Protein AF-A0A351SPG5-F1 (afdb_monomer_lite)

Radius of gyration: 22.66 Å; chains: 1; bounding box: 68×32×79 Å

pLDDT: mean 88.96, std 13.15, range [40.84, 98.69]

Sequence (242 aa):
MKSSKKTKKNYLLFGGLFVVILTLIIVLGIVMSNSKDGAKFKREYEAYNGEKNSRGTEYKTLKIKKNNKVKYSTTDEALDILKDGTGLIYFGFPNCPWCRMMLPILLETVECSCVDKLLYVDMTDKRDEFKVEDGEAKKTKDASESYYKLLERLENELDDYVITDDDGIEYSTGEKRMYVPLVIAVKSGEVVGIYDGIDLDEGQLPSDELKESQRSEIEVIFSNMISEMTKTDDKYVCDEHC

Foldseek 3Di:
DPPVVVVVVVCVVVVVVVVVVVVVVVVVVVQVQLLVQLQVVQCFQQVQQQPADPVRHRAAHDDGDSNFQEDEDELVRVVVCLAFRFAKEWEEGNPDLLQSLLVVLLRVLCRQFPHNHYYYYYCPQACWDWDDDPNATGTPGHGDPSVVVVQVSCVVVFDFDWDADPVRDTHGPVGTDDAPRKMFGGARSDTPAIDHDQDDDVPDDSNDHDDPVSSVVSNVRSLVSSCSRPDDPDDDDGPRDD

Structure (mmCIF, N/CA/C/O backbone):
data_AF-A0A351SPG5-F1
#
_entry.id   AF-A0A351SPG5-F1
#
loop_
_atom_site.group_PDB
_atom_site.id
_atom_site.type_symbol
_atom_site.label_atom_id
_atom_site.label_alt_id
_atom_site.label_comp_id
_atom_site.label_asym_id
_atom_site.label_entity_id
_atom_site.label_seq_id
_atom_site.pdbx_PDB_ins_code
_atom_site.Cartn_x
_atom_site.Cartn_y
_atom_site.Cartn_z
_atom_site.occupancy
_atom_site.B_iso_or_equiv
_atom_site.auth_seq_id
_atom_site.auth_comp_id
_atom_site.auth_asym_id
_atom_site.auth_atom_id
_atom_site.pdbx_PDB_model_num
ATOM 1 N N . MET A 1 1 ? -45.741 -10.957 48.135 1.00 50.19 1 MET A N 1
ATOM 2 C CA . MET A 1 1 ? -45.273 -10.248 46.913 1.00 50.19 1 MET A CA 1
ATOM 3 C C . MET A 1 1 ? -43.816 -9.723 46.939 1.00 50.19 1 MET A C 1
ATOM 5 O O . MET A 1 1 ? -43.435 -9.019 46.014 1.00 50.19 1 MET A O 1
ATOM 9 N N . LYS A 1 2 ? -42.955 -10.074 47.918 1.00 49.22 2 LYS A N 1
ATOM 10 C CA . LYS A 1 2 ? -41.557 -9.568 48.012 1.00 49.22 2 LYS A CA 1
ATOM 11 C C . LYS A 1 2 ? -40.486 -10.433 47.315 1.00 49.22 2 LYS A C 1
ATOM 13 O O . LYS A 1 2 ? -39.393 -9.942 47.060 1.00 49.22 2 LYS A O 1
ATOM 18 N N . SER A 1 3 ? -40.800 -11.688 46.979 1.00 50.88 3 SER A N 1
ATOM 19 C CA . SER A 1 3 ? -39.828 -12.648 46.422 1.00 50.88 3 SER A CA 1
ATOM 20 C C . SER A 1 3 ? -39.426 -12.332 44.967 1.00 50.88 3 SER A C 1
ATOM 22 O O . SER A 1 3 ? -38.246 -12.314 44.640 1.00 50.88 3 SER A O 1
ATOM 24 N N . SER A 1 4 ? -40.387 -11.932 44.123 1.00 54.62 4 SER A N 1
ATOM 25 C CA . SER A 1 4 ? -40.196 -11.709 42.674 1.00 54.62 4 SER A CA 1
ATOM 26 C C . SER A 1 4 ? -39.233 -10.559 42.305 1.00 54.62 4 SER A C 1
ATOM 28 O O . SER A 1 4 ? -38.500 -10.650 41.320 1.00 54.62 4 SER A O 1
ATOM 30 N N . LYS A 1 5 ? -39.167 -9.480 43.105 1.00 53.47 5 LYS A N 1
ATOM 31 C CA . LYS A 1 5 ? -38.257 -8.344 42.837 1.00 53.47 5 LYS A CA 1
ATOM 32 C C . LYS A 1 5 ? -36.783 -8.678 43.104 1.00 53.47 5 LYS A C 1
ATOM 34 O O . LYS A 1 5 ? -35.912 -8.128 42.434 1.00 53.47 5 LYS A O 1
ATOM 39 N N . LYS A 1 6 ? -36.495 -9.571 44.060 1.00 54.44 6 LYS A N 1
ATOM 40 C CA . LYS A 1 6 ? -35.119 -9.947 44.434 1.00 54.44 6 LYS A CA 1
ATOM 41 C C . LYS A 1 6 ? -34.494 -10.866 43.381 1.00 54.44 6 LYS A C 1
ATOM 43 O O . LYS A 1 6 ? -33.351 -10.657 42.997 1.00 54.44 6 LYS A O 1
ATOM 48 N N . THR A 1 7 ? -35.276 -11.799 42.838 1.00 54.47 7 THR A N 1
ATOM 49 C CA . THR A 1 7 ? -34.859 -12.666 41.727 1.00 54.47 7 THR A CA 1
ATOM 50 C C . THR A 1 7 ? -34.571 -11.860 40.464 1.00 54.47 7 THR A C 1
ATOM 52 O O . THR A 1 7 ? -33.494 -12.010 39.901 1.00 54.47 7 THR A O 1
ATOM 55 N N . LYS A 1 8 ? -35.451 -10.926 40.062 1.00 56.62 8 LYS A N 1
ATOM 56 C CA . LYS A 1 8 ? -35.208 -10.053 38.892 1.00 56.62 8 LYS A CA 1
ATOM 57 C C . LYS A 1 8 ? -33.934 -9.207 39.019 1.00 56.62 8 LYS A C 1
ATOM 59 O O . LYS A 1 8 ? -33.204 -9.074 38.043 1.00 56.62 8 LYS A O 1
ATOM 64 N N . LYS A 1 9 ? -33.637 -8.677 40.214 1.00 58.84 9 LYS A N 1
ATOM 65 C CA . LYS A 1 9 ? -32.409 -7.901 40.471 1.00 58.84 9 LYS A CA 1
ATOM 66 C C . LYS A 1 9 ? -31.147 -8.766 40.359 1.00 58.84 9 LYS A C 1
ATOM 68 O O . LYS A 1 9 ? -30.145 -8.296 39.835 1.00 58.84 9 LYS A O 1
ATOM 73 N N . ASN A 1 10 ? -31.219 -10.030 40.782 1.00 60.19 10 ASN A N 1
ATOM 74 C CA . ASN A 1 10 ? -30.126 -10.986 40.613 1.00 60.19 10 ASN A CA 1
ATOM 75 C C . ASN A 1 10 ? -29.927 -11.365 39.135 1.00 60.19 10 ASN A C 1
ATOM 77 O O . ASN A 1 10 ? -28.791 -11.369 38.684 1.00 60.19 10 ASN A O 1
ATOM 81 N N . TYR A 1 11 ? -30.991 -11.593 38.355 1.00 63.19 11 TYR A N 1
ATOM 82 C CA . TYR A 1 11 ? -30.866 -11.849 36.909 1.00 63.19 11 TYR A CA 1
ATOM 83 C C . TYR A 1 11 ? -30.270 -10.660 36.140 1.00 63.19 11 TYR A C 1
ATOM 85 O O . TYR A 1 11 ? -29.460 -10.869 35.245 1.00 63.19 11 TYR A O 1
ATOM 93 N N . LEU A 1 12 ? -30.610 -9.423 36.517 1.00 63.06 12 LEU A N 1
ATOM 94 C CA . LEU A 1 12 ? -30.001 -8.209 35.956 1.00 63.06 12 LEU A CA 1
ATOM 95 C C . LEU A 1 12 ? -28.508 -8.080 36.308 1.00 63.06 12 LEU A C 1
ATOM 97 O O . LEU A 1 12 ? -27.710 -7.728 35.446 1.00 63.06 12 LEU A O 1
ATOM 101 N N . LEU A 1 13 ? -28.118 -8.405 37.546 1.00 66.31 13 LEU A N 1
ATOM 102 C CA . LEU A 1 13 ? -26.717 -8.398 37.993 1.00 66.31 13 LEU A CA 1
ATOM 103 C C . LEU A 1 13 ? -25.875 -9.496 37.324 1.00 66.31 13 LEU A C 1
ATOM 105 O O . LEU A 1 13 ? -24.788 -9.216 36.828 1.00 66.31 13 LEU A O 1
ATOM 109 N N . PHE A 1 14 ? -26.381 -10.731 37.277 1.00 70.88 14 PHE A N 1
ATOM 110 C CA . PHE A 1 14 ? -25.694 -11.855 36.634 1.00 70.88 14 PHE A CA 1
ATOM 111 C C . PHE A 1 14 ? -25.664 -11.719 35.106 1.00 70.88 14 PHE A C 1
ATOM 113 O O . PHE A 1 14 ? -24.647 -12.032 34.496 1.00 70.88 14 PHE A O 1
ATOM 120 N N . GLY A 1 15 ? -26.734 -11.201 34.494 1.00 73.50 15 GLY A N 1
ATOM 121 C CA . GLY A 1 15 ? -26.769 -10.884 33.066 1.00 73.50 15 GLY A CA 1
ATOM 122 C C . GLY A 1 15 ? -25.776 -9.782 32.695 1.00 73.50 15 GLY A C 1
ATOM 123 O O . GLY A 1 15 ? -25.030 -9.940 31.736 1.00 73.50 15 GLY A O 1
ATOM 124 N N . GLY A 1 16 ? -25.691 -8.714 33.497 1.00 77.62 16 GLY A N 1
ATOM 125 C CA . GLY A 1 16 ? -24.697 -7.654 33.308 1.00 77.62 16 GLY A CA 1
ATOM 126 C C . GLY A 1 16 ? -23.256 -8.159 33.434 1.00 77.62 16 GLY A C 1
ATOM 127 O O . GLY A 1 16 ? -22.428 -7.863 32.578 1.00 77.62 16 GLY A O 1
ATOM 128 N N . LEU A 1 17 ? -22.963 -8.983 34.447 1.00 83.75 17 LEU A N 1
ATOM 129 C CA . LEU A 1 17 ? -21.633 -9.577 34.629 1.00 83.75 17 LEU A CA 1
ATOM 130 C C . LEU A 1 17 ? -21.252 -10.517 33.473 1.00 83.75 17 LEU A C 1
ATOM 132 O O . LEU A 1 17 ? -20.112 -10.495 33.017 1.00 83.75 17 LEU A O 1
ATOM 136 N N . PHE A 1 18 ? -22.200 -11.314 32.973 1.00 84.38 18 PHE A N 1
ATOM 137 C CA . PHE A 1 18 ? -21.974 -12.197 31.828 1.00 84.38 18 PHE A CA 1
ATOM 138 C C . PHE A 1 18 ? -21.652 -11.413 30.550 1.00 84.38 18 PHE A C 1
ATOM 140 O O . PHE A 1 18 ? -20.714 -11.768 29.841 1.00 84.38 18 PHE A O 1
ATOM 147 N N . VAL A 1 19 ? -22.369 -10.313 30.289 1.00 85.12 19 VAL A N 1
ATOM 148 C CA . VAL A 1 19 ? -22.086 -9.426 29.149 1.00 85.12 19 VAL A CA 1
ATOM 149 C C . VAL A 1 19 ? -20.688 -8.814 29.263 1.00 85.12 19 VAL A C 1
ATOM 151 O O . VAL A 1 19 ? -19.956 -8.829 28.282 1.00 85.12 19 VAL A O 1
ATOM 154 N N . VAL A 1 20 ? -20.276 -8.358 30.451 1.00 86.31 20 VAL A N 1
ATOM 155 C CA . VAL A 1 20 ? -18.926 -7.799 30.679 1.00 86.31 20 VAL A CA 1
ATOM 156 C C . VAL A 1 20 ? -17.823 -8.843 30.467 1.00 86.31 20 VAL A C 1
ATOM 158 O O . VAL A 1 20 ? -16.781 -8.544 29.892 1.00 86.31 20 VAL A O 1
ATOM 161 N N . ILE A 1 21 ? -18.030 -10.085 30.909 1.00 85.75 21 ILE A N 1
ATOM 162 C CA . ILE A 1 21 ? -17.057 -11.165 30.682 1.00 85.75 21 ILE A CA 1
ATOM 163 C C . ILE A 1 21 ? -16.977 -11.511 29.191 1.00 85.75 21 ILE A C 1
ATOM 165 O O . ILE A 1 21 ? -15.882 -11.694 28.662 1.00 85.75 21 ILE A O 1
ATOM 169 N N . LEU A 1 22 ? -18.117 -11.569 28.498 1.00 87.44 22 LEU A N 1
ATOM 170 C CA . LEU A 1 22 ? -18.161 -11.858 27.067 1.00 87.44 22 LEU A CA 1
ATOM 171 C C . LEU A 1 22 ? -17.459 -10.767 26.248 1.00 87.44 22 LEU A C 1
ATOM 173 O O . LEU A 1 22 ? -16.672 -11.091 25.360 1.00 87.44 22 LEU A O 1
ATOM 177 N N . THR A 1 23 ? -17.677 -9.489 26.572 1.00 81.56 23 THR A N 1
ATOM 178 C CA . THR A 1 23 ? -16.979 -8.381 25.904 1.00 81.56 23 THR A CA 1
ATOM 179 C C . THR A 1 23 ? -15.477 -8.426 26.167 1.00 81.56 23 THR A C 1
ATOM 181 O O . THR A 1 23 ? -14.706 -8.275 25.224 1.00 81.56 23 THR A O 1
ATOM 184 N N . LEU A 1 24 ? -15.040 -8.727 27.396 1.00 84.56 24 LEU A N 1
ATOM 185 C CA . LEU A 1 24 ? -13.618 -8.906 27.712 1.00 84.56 24 LEU A CA 1
ATOM 186 C C . LEU A 1 24 ? -12.979 -10.032 26.893 1.00 84.56 24 LEU A C 1
ATOM 188 O O . LEU A 1 24 ? -11.885 -9.843 26.372 1.00 84.56 24 LEU A O 1
ATOM 192 N N . ILE A 1 25 ? -13.653 -11.177 26.740 1.00 83.75 25 ILE A N 1
ATOM 193 C CA . ILE A 1 25 ? -13.152 -12.303 25.934 1.00 83.75 25 ILE A CA 1
ATOM 194 C C . ILE A 1 25 ? -13.023 -11.908 24.457 1.00 83.75 25 ILE A C 1
ATOM 196 O O . ILE A 1 25 ? -12.014 -12.234 23.832 1.00 83.75 25 ILE A O 1
ATOM 200 N N . ILE A 1 26 ? -14.005 -11.186 23.907 1.00 80.75 26 ILE A N 1
ATOM 201 C CA . ILE A 1 26 ? -13.970 -10.702 22.517 1.00 80.75 26 ILE A CA 1
ATOM 202 C C . ILE A 1 26 ? -12.807 -9.722 22.320 1.00 80.75 26 ILE A C 1
ATOM 204 O O . ILE A 1 26 ? -12.015 -9.895 21.395 1.00 80.75 26 ILE A O 1
ATOM 208 N N . VAL A 1 27 ? -12.650 -8.746 23.222 1.00 76.31 27 VAL A N 1
ATOM 209 C CA . VAL A 1 27 ? -11.542 -7.776 23.183 1.00 76.31 27 VAL A CA 1
ATOM 210 C C . VAL A 1 27 ? -10.192 -8.491 23.291 1.00 76.31 27 VAL A C 1
ATOM 212 O O . VAL A 1 27 ? -9.302 -8.238 22.482 1.00 76.31 27 VAL A O 1
ATOM 215 N N . LEU A 1 28 ? -10.047 -9.443 24.220 1.00 74.31 28 LEU A N 1
ATOM 216 C CA . LEU A 1 28 ? -8.845 -10.277 24.348 1.00 74.31 28 LEU A CA 1
ATOM 217 C C . LEU A 1 28 ? -8.548 -11.058 23.062 1.00 74.31 28 LEU A C 1
ATOM 219 O O . LEU A 1 28 ? -7.392 -11.120 22.644 1.00 74.31 28 LEU A O 1
ATOM 223 N N . GLY A 1 29 ? -9.570 -11.622 22.415 1.00 70.25 29 GLY A N 1
ATOM 224 C CA . GLY A 1 29 ? -9.431 -12.328 21.141 1.00 70.25 29 GLY A CA 1
ATOM 225 C C . GLY A 1 29 ? -8.911 -11.429 20.016 1.00 70.25 29 GLY A C 1
ATOM 226 O O . GLY A 1 29 ? -7.967 -11.807 19.319 1.00 70.25 29 GLY A O 1
ATOM 227 N N . ILE A 1 30 ? -9.468 -10.222 19.882 1.00 67.81 30 ILE A N 1
ATOM 228 C CA . ILE A 1 30 ? -9.039 -9.224 18.887 1.00 67.81 30 ILE A CA 1
ATOM 229 C C . ILE A 1 30 ? -7.586 -8.802 19.144 1.00 67.81 30 ILE A C 1
ATOM 231 O O . ILE A 1 30 ? -6.758 -8.859 18.234 1.00 67.81 30 ILE A O 1
ATOM 235 N N . VAL A 1 31 ? -7.242 -8.473 20.395 1.00 68.25 31 VAL A N 1
ATOM 236 C CA . VAL A 1 31 ? -5.880 -8.067 20.784 1.00 68.25 31 VAL A CA 1
ATOM 237 C C . VAL A 1 31 ? -4.865 -9.179 20.501 1.00 68.25 31 VAL A C 1
ATOM 239 O O . VAL A 1 31 ? -3.805 -8.922 19.927 1.00 68.25 31 VAL A O 1
ATOM 242 N N . MET A 1 32 ? -5.186 -10.432 20.846 1.00 67.38 32 MET A N 1
ATOM 243 C CA . MET A 1 32 ? -4.308 -11.569 20.549 1.00 67.38 32 MET A CA 1
ATOM 244 C C . MET A 1 32 ? -4.151 -11.808 19.044 1.00 67.38 32 MET A C 1
ATOM 246 O O . MET A 1 32 ? -3.065 -12.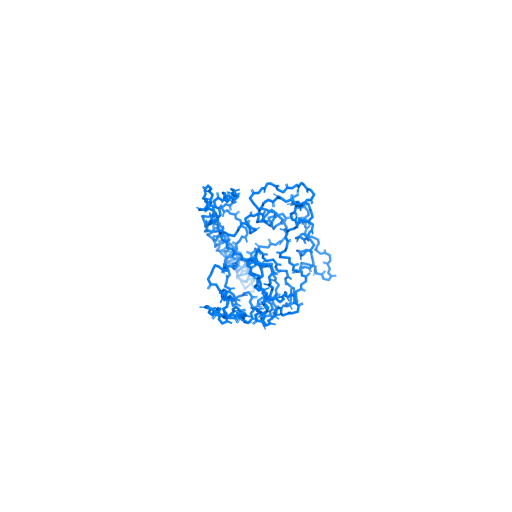194 18.612 1.00 67.38 32 MET A O 1
ATOM 250 N N . SER A 1 33 ? -5.198 -11.592 18.240 1.00 67.88 33 SER A N 1
ATOM 251 C CA . SER A 1 33 ? -5.099 -11.723 16.783 1.00 67.88 33 SER A CA 1
ATOM 252 C C . SER A 1 33 ? -4.220 -10.635 16.168 1.00 67.88 33 SER A C 1
ATOM 254 O O . SER A 1 33 ? -3.349 -10.977 15.372 1.00 67.88 33 SER A O 1
ATOM 256 N N . ASN A 1 34 ? -4.394 -9.367 16.550 1.00 67.62 34 ASN A N 1
ATOM 257 C CA . ASN A 1 34 ? -3.571 -8.264 16.037 1.00 67.62 34 ASN A CA 1
ATOM 258 C C . ASN A 1 34 ? -2.097 -8.438 16.435 1.00 67.62 34 ASN A C 1
ATOM 260 O O . ASN A 1 34 ? -1.203 -8.242 15.620 1.00 67.62 34 ASN A O 1
ATOM 264 N N . SER A 1 35 ? -1.823 -8.918 17.654 1.00 77.94 35 SER A N 1
ATOM 265 C CA . SER A 1 35 ? -0.452 -9.230 18.088 1.00 77.94 35 SER A CA 1
ATOM 266 C C . SER A 1 35 ? 0.210 -10.334 17.245 1.00 77.94 35 SER A C 1
ATOM 268 O O . SER A 1 35 ? 1.424 -10.303 17.028 1.00 77.94 35 SER A O 1
ATOM 270 N N . LYS A 1 36 ? -0.562 -11.308 16.736 1.00 90.56 36 LYS A N 1
ATOM 271 C CA . LYS A 1 36 ? -0.039 -12.346 15.828 1.00 90.56 36 LYS A CA 1
ATOM 272 C C . LYS A 1 36 ? 0.283 -11.782 14.446 1.00 90.56 36 LYS A C 1
ATOM 274 O O . LYS A 1 36 ? 1.366 -12.064 13.932 1.00 90.56 36 LYS A O 1
ATOM 279 N N . ASP A 1 37 ? -0.616 -10.982 13.881 1.00 95.94 37 ASP A N 1
ATOM 280 C CA . ASP A 1 37 ? -0.440 -10.388 12.552 1.00 95.94 37 ASP A CA 1
ATOM 281 C C . ASP A 1 37 ? 0.707 -9.375 12.547 1.00 95.94 37 ASP A C 1
ATOM 283 O O . ASP A 1 37 ? 1.606 -9.483 11.715 1.00 95.94 37 ASP A O 1
ATOM 287 N N . GLY A 1 38 ? 0.772 -8.490 13.544 1.00 96.31 38 GLY A N 1
ATOM 288 C CA . GLY A 1 38 ? 1.882 -7.551 13.697 1.00 96.31 38 GLY A CA 1
ATOM 289 C C . GLY A 1 38 ? 3.238 -8.245 13.865 1.00 96.31 38 GLY A C 1
ATOM 290 O O . GLY A 1 38 ? 4.237 -7.810 13.286 1.00 96.31 38 GLY A O 1
ATOM 291 N N . ALA A 1 39 ? 3.285 -9.378 14.579 1.00 96.69 39 ALA A N 1
ATOM 292 C CA . ALA A 1 39 ? 4.497 -10.187 14.707 1.00 96.69 39 ALA A CA 1
ATOM 293 C C . ALA A 1 39 ? 4.909 -10.861 13.389 1.00 96.69 39 ALA A C 1
ATOM 295 O O . ALA A 1 39 ? 6.105 -10.936 13.093 1.00 96.69 39 ALA A O 1
ATOM 296 N N . LYS A 1 40 ? 3.939 -11.357 12.607 1.00 97.69 40 LYS A N 1
ATOM 297 C CA . LYS A 1 40 ? 4.172 -11.918 11.267 1.00 97.69 40 LYS A CA 1
ATOM 298 C C . LYS A 1 40 ? 4.701 -10.839 10.322 1.00 97.69 40 LYS A C 1
ATOM 300 O O . LYS A 1 40 ? 5.756 -11.044 9.730 1.00 97.69 40 LYS A O 1
ATOM 305 N N . PHE A 1 41 ? 4.032 -9.689 10.276 1.00 98.38 41 PHE A N 1
ATOM 306 C CA . PHE A 1 41 ? 4.393 -8.542 9.446 1.00 98.38 41 PHE A CA 1
ATOM 307 C C . PHE A 1 41 ? 5.811 -8.048 9.735 1.00 98.38 41 PHE A C 1
ATOM 309 O O . PHE A 1 41 ? 6.632 -7.945 8.826 1.00 98.38 41 PHE A O 1
ATOM 316 N N . LYS A 1 42 ? 6.140 -7.855 11.023 1.00 98.31 42 LYS A N 1
ATOM 317 C CA . LYS A 1 42 ? 7.500 -7.532 11.473 1.00 98.31 42 LYS A CA 1
ATOM 318 C C . LYS A 1 42 ? 8.521 -8.522 10.916 1.00 98.31 42 LYS A C 1
ATOM 320 O O . LYS A 1 42 ? 9.509 -8.101 10.330 1.00 98.31 42 LYS A O 1
ATOM 325 N N . ARG A 1 43 ? 8.299 -9.826 11.113 1.00 98.38 43 ARG A N 1
ATOM 326 C CA . ARG A 1 43 ? 9.243 -10.868 10.685 1.00 98.38 43 ARG A CA 1
ATOM 327 C C . ARG A 1 43 ? 9.449 -10.862 9.171 1.00 98.38 43 ARG A C 1
ATOM 329 O O . ARG A 1 43 ? 10.578 -11.021 8.733 1.00 98.38 43 ARG A O 1
ATOM 336 N N . GLU A 1 44 ? 8.383 -10.703 8.393 1.00 98.19 44 GLU A N 1
ATOM 337 C CA . GLU A 1 44 ? 8.446 -10.732 6.925 1.00 98.19 44 GLU A CA 1
ATOM 338 C C . GLU A 1 44 ? 9.187 -9.521 6.354 1.00 98.19 44 GLU A C 1
ATOM 340 O O . GLU A 1 44 ? 10.065 -9.691 5.514 1.00 98.19 44 GLU A O 1
ATOM 345 N N . TYR A 1 45 ? 8.915 -8.315 6.856 1.00 98.12 45 TYR A N 1
ATOM 346 C CA . TYR A 1 45 ? 9.642 -7.117 6.430 1.00 98.12 45 TYR A CA 1
ATOM 347 C C . TYR A 1 45 ? 11.088 -7.100 6.936 1.00 98.12 45 TYR A C 1
ATOM 349 O O . TYR A 1 45 ? 12.003 -6.780 6.178 1.00 98.12 45 TYR A O 1
ATOM 357 N N . GLU A 1 46 ? 11.342 -7.466 8.190 1.00 98.25 46 GLU A N 1
ATOM 358 C CA . GLU A 1 46 ? 12.705 -7.447 8.737 1.00 98.25 46 GLU A CA 1
ATOM 359 C C . GLU A 1 46 ? 13.592 -8.579 8.209 1.00 98.25 46 GLU A C 1
ATOM 361 O O . GLU A 1 46 ? 14.810 -8.463 8.308 1.00 98.25 46 GLU A O 1
ATOM 366 N N . ALA A 1 47 ? 13.028 -9.622 7.585 1.00 97.81 47 ALA A N 1
ATOM 367 C CA . ALA A 1 47 ? 13.801 -10.672 6.913 1.00 97.81 47 ALA A CA 1
ATOM 368 C C . ALA A 1 47 ? 14.678 -10.146 5.762 1.00 97.81 47 ALA A C 1
ATOM 370 O O . ALA A 1 47 ? 15.635 -10.809 5.388 1.00 97.81 47 ALA A O 1
ATOM 371 N N . TYR A 1 48 ? 14.365 -8.962 5.226 1.00 97.00 48 TYR A N 1
ATOM 372 C CA . TYR A 1 48 ? 15.150 -8.297 4.182 1.00 97.00 48 TYR A CA 1
ATOM 373 C C . TYR A 1 48 ? 16.122 -7.236 4.728 1.00 97.00 48 TYR A C 1
ATOM 375 O O . TYR A 1 48 ? 16.779 -6.554 3.948 1.00 97.00 48 TYR A O 1
ATOM 383 N N . ASN A 1 49 ? 16.223 -7.046 6.050 1.00 97.12 49 ASN A N 1
ATOM 384 C CA . ASN A 1 49 ? 17.233 -6.146 6.617 1.00 97.12 49 ASN A CA 1
ATOM 385 C C . ASN A 1 49 ? 18.641 -6.700 6.343 1.00 97.12 49 ASN A C 1
ATOM 387 O O . ASN A 1 49 ? 18.919 -7.846 6.686 1.00 97.12 49 ASN A O 1
ATOM 391 N N . GLY A 1 50 ? 19.529 -5.883 5.768 1.00 92.62 50 GLY A N 1
ATOM 392 C CA . GLY A 1 50 ? 20.886 -6.298 5.389 1.00 92.62 50 GLY A CA 1
ATOM 393 C C . GLY A 1 50 ? 20.976 -7.081 4.073 1.00 92.62 50 GLY A C 1
ATOM 394 O O . GLY A 1 50 ? 22.079 -7.367 3.608 1.00 92.62 50 GLY A O 1
ATOM 395 N N . GLU A 1 51 ? 19.841 -7.408 3.450 1.00 96.31 51 GLU A N 1
ATOM 396 C CA . GLU A 1 51 ? 19.797 -8.052 2.136 1.00 96.31 51 GLU A CA 1
ATOM 397 C C . GLU A 1 51 ? 19.952 -7.023 1.010 1.00 96.31 51 GLU A C 1
ATOM 399 O O . GLU A 1 51 ? 19.652 -5.836 1.170 1.00 96.31 51 GLU A O 1
ATOM 404 N N . LYS A 1 52 ? 20.385 -7.487 -0.167 1.00 94.06 52 LYS A N 1
ATOM 405 C CA . LYS A 1 52 ? 20.540 -6.656 -1.368 1.00 94.06 52 LYS A CA 1
ATOM 406 C C . LYS A 1 52 ? 19.496 -6.996 -2.422 1.00 94.06 52 LYS A C 1
ATOM 408 O O . LYS A 1 52 ? 19.152 -8.158 -2.620 1.00 94.06 52 LYS A O 1
ATOM 413 N N . ASN A 1 53 ? 19.019 -5.977 -3.127 1.00 90.25 53 ASN A N 1
ATOM 414 C CA . ASN A 1 53 ? 18.148 -6.156 -4.283 1.00 90.25 53 ASN A CA 1
ATOM 415 C C . ASN A 1 53 ? 18.942 -6.638 -5.517 1.00 90.25 53 ASN A C 1
ATOM 417 O O . ASN A 1 53 ? 20.170 -6.753 -5.493 1.00 90.25 53 ASN A O 1
ATOM 421 N N . SER A 1 54 ? 18.246 -6.876 -6.631 1.00 87.81 54 SER A N 1
ATOM 422 C CA . SER A 1 54 ? 18.855 -7.323 -7.896 1.00 87.81 54 SER A CA 1
ATOM 423 C C . SER A 1 54 ? 19.887 -6.352 -8.485 1.00 87.81 54 SER A C 1
ATOM 425 O O . SER A 1 54 ? 20.727 -6.766 -9.278 1.00 87.81 54 SER A O 1
ATOM 427 N N . ARG A 1 55 ? 19.856 -5.075 -8.084 1.00 86.38 55 ARG A N 1
ATOM 428 C CA . ARG A 1 55 ? 20.819 -4.035 -8.480 1.00 86.38 55 ARG A CA 1
ATOM 429 C C . ARG A 1 55 ? 22.004 -3.919 -7.510 1.00 86.38 55 ARG A C 1
ATOM 431 O O . ARG A 1 55 ? 22.867 -3.070 -7.700 1.00 86.38 55 ARG A O 1
ATOM 438 N N . GLY A 1 56 ? 22.065 -4.758 -6.473 1.00 90.19 56 GLY A N 1
ATOM 439 C CA . GLY A 1 56 ? 23.126 -4.746 -5.463 1.00 90.19 56 GLY A CA 1
ATOM 440 C C . GLY A 1 56 ? 22.983 -3.656 -4.394 1.00 90.19 56 GLY A C 1
ATOM 441 O O . GLY A 1 56 ? 23.865 -3.540 -3.539 1.00 90.19 56 GLY A O 1
ATOM 442 N N . THR A 1 57 ? 21.892 -2.885 -4.411 1.00 90.56 57 THR A N 1
ATOM 443 C CA . THR A 1 57 ? 21.563 -1.894 -3.377 1.00 90.56 57 THR A CA 1
ATOM 444 C C . THR A 1 57 ? 20.994 -2.606 -2.158 1.00 90.56 57 THR A C 1
ATOM 446 O O . THR A 1 57 ? 20.120 -3.465 -2.290 1.00 90.56 57 THR A O 1
ATOM 449 N N . GLU A 1 58 ? 21.481 -2.256 -0.971 1.00 93.69 58 GLU A N 1
ATOM 450 C CA . GLU A 1 58 ? 20.954 -2.792 0.282 1.00 93.69 58 GLU A CA 1
ATOM 451 C C . GLU A 1 58 ? 19.544 -2.257 0.552 1.00 93.69 58 GLU A C 1
ATOM 453 O O . GLU A 1 58 ? 19.234 -1.091 0.302 1.00 93.69 58 GLU A O 1
ATOM 458 N N . TYR A 1 59 ? 18.669 -3.118 1.057 1.00 94.44 59 TYR A N 1
ATOM 459 C CA . TYR A 1 59 ? 17.345 -2.703 1.489 1.00 94.44 59 TYR A CA 1
ATOM 460 C C . TYR A 1 59 ? 17.419 -1.820 2.734 1.00 94.44 59 TYR A C 1
ATOM 462 O O . TYR A 1 59 ? 18.147 -2.117 3.681 1.00 94.44 59 TYR A O 1
ATOM 470 N N . LYS A 1 60 ? 16.564 -0.788 2.788 1.00 94.00 60 LYS A N 1
ATOM 471 C CA . LYS A 1 60 ? 16.389 0.021 3.999 1.00 94.00 60 LYS A CA 1
ATOM 472 C C . LYS A 1 60 ? 16.112 -0.887 5.198 1.00 94.00 60 LYS A C 1
ATOM 474 O O . LYS A 1 60 ? 15.209 -1.735 5.153 1.00 94.00 60 LYS A O 1
ATOM 479 N N . THR A 1 61 ? 16.883 -0.701 6.265 1.00 96.25 61 THR A N 1
ATOM 480 C CA . THR A 1 61 ? 16.686 -1.433 7.516 1.00 96.25 61 THR A CA 1
ATOM 481 C C . THR A 1 61 ? 15.442 -0.913 8.224 1.00 96.25 61 THR A C 1
ATOM 483 O O . THR A 1 61 ? 15.293 0.286 8.448 1.00 96.25 61 THR A O 1
ATOM 486 N N . LEU A 1 62 ? 14.552 -1.826 8.607 1.00 96.94 62 LEU A N 1
ATOM 487 C CA . LEU A 1 62 ? 13.323 -1.515 9.328 1.00 96.94 62 LEU A CA 1
ATOM 488 C C . LEU A 1 62 ? 13.374 -2.042 10.757 1.00 96.94 62 LEU A C 1
ATOM 490 O O . LEU A 1 62 ? 13.943 -3.101 11.027 1.00 96.94 62 LEU A O 1
ATOM 494 N N . LYS A 1 63 ? 12.727 -1.313 11.668 1.00 97.31 63 LYS A N 1
ATOM 495 C CA . LYS A 1 63 ? 12.502 -1.731 13.053 1.00 97.31 63 LYS A CA 1
ATOM 496 C C . LYS A 1 63 ? 11.026 -1.581 13.400 1.00 97.31 63 LYS A C 1
ATOM 498 O O . LYS A 1 63 ? 10.583 -0.551 13.894 1.00 97.31 63 LYS A O 1
ATOM 503 N N . ILE A 1 64 ? 10.261 -2.635 13.157 1.00 97.69 64 ILE A N 1
ATOM 504 C CA . ILE A 1 64 ? 8.808 -2.658 13.315 1.00 97.69 64 ILE A CA 1
ATOM 505 C C . ILE A 1 64 ? 8.453 -3.152 14.725 1.00 97.69 64 ILE A C 1
ATOM 507 O O . ILE A 1 64 ? 9.017 -4.134 15.225 1.00 97.69 64 ILE A O 1
ATOM 511 N N . LYS A 1 65 ? 7.508 -2.486 15.401 1.00 95.69 65 LYS A N 1
ATOM 512 C CA . LYS A 1 65 ? 6.967 -2.957 16.688 1.00 95.69 65 LYS A CA 1
ATOM 513 C C . LYS A 1 65 ? 6.223 -4.278 16.477 1.00 95.69 65 LYS A C 1
ATOM 515 O O . LYS A 1 65 ? 5.442 -4.400 15.545 1.00 95.69 65 LYS A O 1
ATOM 520 N N . LYS A 1 66 ? 6.425 -5.267 17.357 1.00 94.06 66 LYS A N 1
ATOM 521 C CA . LYS A 1 66 ? 5.718 -6.563 17.277 1.00 94.06 66 LYS A CA 1
ATOM 522 C C . LYS A 1 66 ? 4.203 -6.407 17.458 1.00 94.06 66 LYS A C 1
ATOM 524 O O . LYS A 1 66 ? 3.431 -7.044 16.756 1.00 94.06 66 LYS A O 1
ATOM 529 N N . ASN A 1 67 ? 3.806 -5.574 18.415 1.00 91.00 67 ASN A N 1
ATOM 530 C CA . ASN A 1 67 ? 2.415 -5.204 18.640 1.00 91.00 67 ASN A CA 1
ATOM 531 C C . ASN A 1 67 ? 2.173 -3.898 17.888 1.00 91.00 67 ASN A C 1
ATOM 533 O O . ASN A 1 67 ? 2.383 -2.827 18.445 1.00 91.00 67 ASN A O 1
ATOM 537 N N . ASN A 1 68 ? 1.844 -4.011 16.609 1.00 94.38 68 ASN A N 1
ATOM 538 C CA . ASN A 1 68 ? 1.422 -2.898 15.768 1.00 94.38 68 ASN A CA 1
ATOM 539 C C . ASN A 1 68 ? -0.041 -3.126 15.348 1.00 94.38 68 ASN A C 1
ATOM 541 O O . ASN A 1 68 ? -0.605 -4.195 15.595 1.00 94.38 68 ASN A O 1
ATOM 545 N N . LYS A 1 69 ? -0.649 -2.121 14.719 1.00 95.38 69 LYS A N 1
ATOM 546 C CA . LYS A 1 69 ? -2.045 -2.157 14.261 1.00 95.38 69 LYS A CA 1
ATOM 547 C C . LYS A 1 69 ? -2.242 -2.870 12.910 1.00 95.38 69 LYS A C 1
ATOM 549 O O . LYS A 1 69 ? -3.331 -2.800 12.347 1.00 95.38 69 LYS A O 1
ATOM 554 N N . VAL A 1 70 ? -1.230 -3.548 12.361 1.00 98.06 70 VAL A N 1
ATOM 555 C CA . VAL A 1 70 ? -1.358 -4.245 11.070 1.00 98.06 70 VAL A CA 1
ATOM 556 C C . VAL A 1 70 ? -2.227 -5.489 11.216 1.00 98.06 70 VAL A C 1
ATOM 558 O O . VAL A 1 70 ? -2.018 -6.324 12.099 1.00 98.06 70 VAL A O 1
ATOM 561 N N . LYS A 1 71 ? -3.173 -5.637 10.292 1.00 97.88 71 LYS A N 1
ATOM 562 C CA . LYS A 1 71 ? -4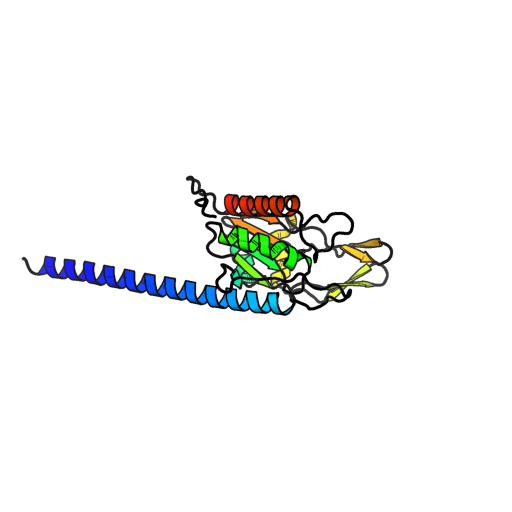.043 -6.799 10.143 1.00 97.88 71 LYS A CA 1
ATOM 563 C C . LYS A 1 71 ? -3.900 -7.330 8.720 1.00 97.88 71 LYS A C 1
ATOM 565 O O . LYS A 1 71 ? -4.136 -6.580 7.779 1.00 97.88 71 LYS A O 1
ATOM 570 N N . TYR A 1 72 ? -3.535 -8.602 8.549 1.00 97.88 72 TYR A N 1
ATOM 571 C CA . TYR A 1 72 ? -3.492 -9.179 7.199 1.00 97.88 72 TYR A CA 1
ATOM 572 C C . TYR A 1 72 ? -4.902 -9.242 6.618 1.00 97.88 72 TYR A C 1
ATOM 574 O O . TYR A 1 72 ? -5.846 -9.614 7.316 1.00 97.88 72 TYR A O 1
ATOM 582 N N . SER A 1 73 ? -5.001 -8.887 5.345 1.00 97.69 73 SER A N 1
ATOM 583 C CA . SER A 1 73 ? -6.216 -8.883 4.549 1.00 97.69 73 SER A CA 1
ATOM 584 C C . SER A 1 73 ? -5.930 -9.527 3.198 1.00 97.69 73 SER A C 1
ATOM 586 O O . SER A 1 73 ? -4.815 -9.483 2.669 1.00 97.69 73 SER A O 1
ATOM 588 N N . THR A 1 74 ? -6.951 -10.132 2.621 1.00 97.06 74 THR A N 1
ATOM 589 C CA . THR A 1 74 ? -6.959 -10.586 1.234 1.00 97.06 74 THR A CA 1
ATOM 590 C C . THR A 1 74 ? -7.406 -9.460 0.304 1.00 97.06 74 THR A C 1
ATOM 592 O O . THR A 1 74 ? -7.915 -8.426 0.739 1.00 97.06 74 THR A O 1
ATOM 595 N N . THR A 1 75 ? -7.225 -9.668 -0.999 1.00 96.44 75 THR A N 1
ATOM 596 C CA . THR A 1 75 ? -7.789 -8.800 -2.042 1.00 96.44 75 THR A CA 1
ATOM 597 C C . THR A 1 75 ? -9.314 -8.787 -2.019 1.00 96.44 75 THR A C 1
ATOM 599 O O . THR A 1 75 ? -9.897 -7.743 -2.275 1.00 96.44 75 THR A O 1
ATOM 602 N N . ASP A 1 76 ? -9.954 -9.912 -1.685 1.00 96.19 76 ASP A N 1
ATOM 603 C CA . ASP A 1 76 ? -11.418 -9.999 -1.621 1.00 96.19 76 ASP A CA 1
ATOM 604 C C . ASP A 1 76 ? -11.961 -9.201 -0.430 1.00 96.19 76 ASP A C 1
ATOM 606 O O . ASP A 1 76 ? -12.866 -8.393 -0.588 1.00 96.19 76 ASP A O 1
ATOM 610 N N . GLU A 1 77 ? -11.330 -9.320 0.740 1.00 97.31 77 GLU A N 1
ATOM 611 C CA . GLU A 1 77 ? -11.681 -8.491 1.902 1.00 97.31 77 GLU A CA 1
ATOM 612 C C . GLU A 1 77 ? -11.441 -6.995 1.636 1.00 97.31 77 GLU A C 1
ATOM 614 O O . GLU A 1 77 ? -12.203 -6.153 2.104 1.00 97.31 77 GLU A O 1
ATOM 619 N N . ALA A 1 78 ? -10.405 -6.641 0.866 1.00 97.81 78 ALA A N 1
ATOM 620 C CA . ALA A 1 78 ? -10.183 -5.256 0.453 1.00 97.81 78 ALA A CA 1
ATOM 621 C C . ALA A 1 78 ? -11.282 -4.754 -0.503 1.00 97.81 78 ALA A C 1
ATOM 623 O O . ALA A 1 78 ? -11.731 -3.616 -0.366 1.00 97.81 78 ALA A O 1
ATOM 624 N N . LEU A 1 79 ? -11.749 -5.600 -1.429 1.00 97.69 79 LEU A N 1
ATOM 625 C CA . LEU A 1 79 ? -12.885 -5.300 -2.307 1.00 97.69 79 LEU A CA 1
ATOM 626 C C . LEU A 1 79 ? -14.180 -5.093 -1.522 1.00 97.69 79 LEU A C 1
ATOM 628 O O . LEU A 1 79 ? -14.933 -4.177 -1.843 1.00 97.69 79 LEU A O 1
ATOM 632 N N . ASP A 1 80 ? -14.420 -5.894 -0.484 1.00 97.44 80 ASP A N 1
ATOM 633 C CA . ASP A 1 80 ? -15.581 -5.717 0.391 1.00 97.44 80 ASP A CA 1
ATOM 634 C C . ASP A 1 80 ? -15.551 -4.338 1.070 1.00 97.44 80 ASP A C 1
ATOM 636 O O . ASP A 1 80 ? -16.548 -3.616 1.057 1.00 97.44 80 ASP A O 1
ATOM 640 N N . ILE A 1 81 ? -14.386 -3.900 1.568 1.00 97.81 81 ILE A N 1
ATOM 641 C CA . ILE A 1 81 ? -14.238 -2.543 2.119 1.00 97.81 81 ILE A CA 1
ATOM 642 C C . ILE A 1 81 ? -14.505 -1.474 1.054 1.00 97.81 81 ILE A C 1
ATOM 644 O O . ILE A 1 81 ? -15.248 -0.533 1.318 1.00 97.81 81 ILE A O 1
ATOM 648 N N . LEU A 1 82 ? -13.965 -1.634 -0.156 1.00 97.38 82 LEU A N 1
ATOM 649 C CA . LEU A 1 82 ? -14.194 -0.718 -1.281 1.00 97.38 82 LEU A CA 1
ATOM 650 C C . LEU A 1 82 ? -15.648 -0.696 -1.776 1.00 97.38 82 LEU A C 1
ATOM 652 O O . LEU A 1 82 ? -16.012 0.182 -2.557 1.00 97.38 82 LEU A O 1
ATOM 656 N N . LYS A 1 83 ? -16.484 -1.654 -1.379 1.00 96.44 83 LYS A N 1
ATOM 657 C CA . LYS A 1 83 ? -17.883 -1.719 -1.799 1.00 96.44 83 LYS A CA 1
ATOM 658 C C . LYS A 1 83 ? -18.800 -0.921 -0.880 1.00 96.44 83 LYS A C 1
ATOM 660 O O . LYS A 1 83 ? -19.622 -0.157 -1.376 1.00 96.44 83 LYS A O 1
ATOM 665 N N . ASP A 1 84 ? -18.688 -1.119 0.429 1.00 95.56 84 ASP A N 1
ATOM 666 C CA . ASP A 1 84 ? -19.574 -0.481 1.414 1.00 95.56 84 ASP A CA 1
ATOM 667 C C . ASP A 1 84 ? -18.927 -0.248 2.793 1.00 95.56 84 ASP A C 1
ATOM 669 O O . ASP A 1 84 ? -19.570 0.285 3.701 1.00 95.56 84 ASP A O 1
ATOM 673 N N . GLY A 1 85 ? -17.656 -0.612 2.964 1.00 95.75 85 GLY A N 1
ATOM 674 C CA . GLY A 1 85 ? -16.958 -0.539 4.240 1.00 95.75 85 GLY A CA 1
ATOM 675 C C . GLY A 1 85 ? -16.235 0.783 4.494 1.00 95.75 85 GLY A C 1
ATOM 676 O O . GLY A 1 85 ? -16.155 1.672 3.651 1.00 95.75 85 GLY A O 1
ATOM 677 N N . THR A 1 86 ? -15.651 0.881 5.686 1.00 96.44 86 THR A N 1
ATOM 678 C CA . THR A 1 86 ? -14.740 1.965 6.069 1.00 96.44 86 THR A CA 1
ATOM 679 C C . THR A 1 86 ? -13.441 1.351 6.566 1.00 96.44 86 THR A C 1
ATOM 681 O O . THR A 1 86 ? -13.462 0.451 7.412 1.00 96.44 86 THR A O 1
ATOM 684 N N . GLY A 1 87 ? -12.304 1.816 6.058 1.00 96.69 87 GLY A N 1
ATOM 685 C CA . GLY A 1 87 ? -11.009 1.282 6.458 1.00 96.69 87 GLY A CA 1
ATOM 686 C C . GLY A 1 87 ? -9.827 1.875 5.704 1.00 96.69 87 GLY A C 1
ATOM 687 O O . GLY A 1 87 ? -9.968 2.414 4.609 1.00 96.69 87 GLY A O 1
ATOM 688 N N . LEU A 1 88 ? -8.652 1.737 6.319 1.00 98.38 88 LEU A N 1
ATOM 689 C CA . LEU A 1 88 ? -7.368 2.108 5.740 1.00 98.38 88 LEU A CA 1
ATOM 690 C C . LEU A 1 88 ? -6.664 0.837 5.261 1.00 98.38 88 LEU A C 1
ATOM 692 O O . LEU A 1 88 ? -6.438 -0.087 6.053 1.00 98.38 88 LEU A O 1
ATOM 696 N N . ILE A 1 89 ? -6.336 0.789 3.974 1.00 98.69 89 ILE A N 1
ATOM 697 C CA . ILE A 1 89 ? -5.776 -0.384 3.302 1.00 98.69 89 ILE A CA 1
ATOM 698 C C . ILE A 1 89 ? -4.399 -0.031 2.753 1.00 98.69 89 ILE A C 1
ATOM 700 O O . ILE A 1 89 ? -4.241 0.976 2.076 1.00 98.69 89 ILE A O 1
ATOM 704 N N . TYR A 1 90 ? -3.411 -0.874 3.024 1.00 98.62 90 TYR A N 1
ATOM 705 C CA . TYR A 1 90 ? -2.057 -0.794 2.504 1.00 98.62 90 TYR A CA 1
ATOM 706 C C . TYR A 1 90 ? -1.760 -2.006 1.618 1.00 98.62 90 TYR A C 1
ATOM 708 O O . TYR A 1 90 ? -1.790 -3.153 2.070 1.00 98.62 90 TYR A O 1
ATOM 716 N N . PHE A 1 91 ? -1.425 -1.735 0.363 1.00 98.44 91 PHE A N 1
ATOM 717 C CA . PHE A 1 91 ? -0.974 -2.700 -0.628 1.00 98.44 91 PHE A CA 1
ATOM 718 C C . PHE A 1 91 ? 0.542 -2.577 -0.800 1.00 98.44 91 PHE A C 1
ATOM 720 O O . PHE A 1 91 ? 1.074 -1.510 -1.115 1.00 98.44 91 PHE A O 1
ATOM 727 N N . GLY A 1 92 ? 1.264 -3.677 -0.605 1.00 97.44 92 GLY A N 1
ATOM 728 C CA . GLY A 1 92 ? 2.719 -3.684 -0.738 1.00 97.44 92 GLY A CA 1
ATOM 729 C C . GLY A 1 92 ? 3.326 -5.052 -0.482 1.00 97.44 92 GLY A C 1
ATOM 730 O O . GLY A 1 92 ? 2.612 -6.031 -0.277 1.00 97.44 92 GLY A O 1
ATOM 731 N N . PHE A 1 93 ? 4.654 -5.136 -0.488 1.00 96.62 93 PHE A N 1
ATOM 732 C CA . PHE A 1 93 ? 5.358 -6.381 -0.185 1.00 96.62 93 PHE A CA 1
ATOM 733 C C . PHE A 1 93 ? 6.754 -6.147 0.417 1.00 96.62 93 PHE A C 1
ATOM 735 O O . PHE A 1 93 ? 7.345 -5.083 0.205 1.00 96.62 93 PHE A O 1
ATOM 742 N N . PRO A 1 94 ? 7.309 -7.121 1.169 1.00 96.94 94 PRO A N 1
ATOM 743 C CA . PRO A 1 94 ? 8.512 -6.923 1.984 1.00 96.94 94 PRO A CA 1
ATOM 744 C C . PRO A 1 94 ? 9.774 -6.457 1.244 1.00 96.94 94 PRO A C 1
ATOM 746 O O . PRO A 1 94 ? 10.561 -5.687 1.801 1.00 96.94 94 PRO A O 1
ATOM 749 N N . ASN A 1 95 ? 9.977 -6.911 0.004 1.00 94.94 95 ASN A N 1
ATOM 750 C CA . ASN A 1 95 ? 11.184 -6.649 -0.791 1.00 94.94 95 ASN A CA 1
ATOM 751 C C . ASN A 1 95 ? 11.038 -5.475 -1.779 1.00 94.94 95 ASN A C 1
ATOM 753 O O . ASN A 1 95 ? 11.889 -5.290 -2.648 1.00 94.94 95 ASN A O 1
ATOM 757 N N . CYS A 1 96 ? 9.975 -4.677 -1.650 1.00 94.38 96 CYS A N 1
ATOM 758 C CA . CYS A 1 96 ? 9.739 -3.454 -2.418 1.00 94.38 96 CYS A CA 1
ATOM 759 C C . CYS A 1 96 ? 10.499 -2.279 -1.772 1.00 94.38 96 CYS A C 1
ATOM 761 O O . CYS A 1 96 ? 10.134 -1.874 -0.666 1.00 94.38 96 CYS A O 1
ATOM 763 N N . PRO A 1 97 ? 11.528 -1.694 -2.418 1.00 94.44 97 PRO A N 1
ATOM 764 C CA . PRO A 1 97 ? 12.312 -0.605 -1.823 1.00 94.44 97 PRO A CA 1
ATOM 765 C C . PRO A 1 97 ? 11.454 0.597 -1.403 1.00 94.44 97 PRO A C 1
ATOM 767 O O . PRO A 1 97 ? 11.540 1.050 -0.265 1.00 94.44 97 PRO A O 1
ATOM 770 N N . TRP A 1 98 ? 10.549 1.032 -2.282 1.00 94.88 98 TRP A N 1
ATOM 771 C CA . TRP A 1 98 ? 9.605 2.128 -2.043 1.00 94.88 98 TRP A CA 1
ATOM 772 C C . TRP A 1 98 ? 8.674 1.863 -0.859 1.00 94.88 98 TRP A C 1
ATOM 774 O O . TRP A 1 98 ? 8.452 2.718 -0.005 1.00 94.88 98 TRP A O 1
ATOM 784 N N . CYS A 1 99 ? 8.200 0.625 -0.746 1.00 96.19 99 CYS A N 1
ATOM 785 C CA . CYS A 1 99 ? 7.341 0.188 0.339 1.00 96.19 99 CYS A CA 1
ATOM 786 C C . CYS A 1 99 ? 8.060 0.291 1.681 1.00 96.19 99 CYS A C 1
ATOM 788 O O . CYS A 1 99 ? 7.492 0.783 2.650 1.00 96.19 99 CYS A O 1
ATOM 790 N N . ARG A 1 100 ? 9.323 -0.141 1.737 1.00 95.94 100 ARG A N 1
ATOM 791 C CA . ARG A 1 100 ? 10.141 -0.066 2.954 1.00 95.94 100 ARG A CA 1
ATOM 792 C C . ARG A 1 100 ? 10.440 1.373 3.352 1.00 95.94 100 ARG A C 1
ATOM 794 O O . ARG A 1 100 ? 10.516 1.657 4.540 1.00 95.94 100 ARG A O 1
ATOM 801 N N . MET A 1 101 ? 10.591 2.265 2.384 1.00 94.56 101 MET A N 1
ATOM 802 C CA . MET A 1 101 ? 10.814 3.683 2.638 1.00 94.56 101 MET A CA 1
ATOM 803 C C . MET A 1 101 ? 9.597 4.360 3.283 1.00 94.56 101 MET A C 1
ATOM 805 O O . MET A 1 101 ? 9.743 5.043 4.291 1.00 94.56 101 MET A O 1
ATOM 809 N N . MET A 1 102 ? 8.399 4.121 2.740 1.00 95.69 102 MET A N 1
ATOM 810 C CA . MET A 1 102 ? 7.140 4.707 3.217 1.00 95.69 102 MET A CA 1
ATOM 811 C C . MET A 1 102 ? 6.684 4.153 4.570 1.00 95.69 102 MET A C 1
ATOM 813 O O . MET A 1 102 ? 6.094 4.855 5.392 1.00 95.69 102 MET A O 1
ATOM 817 N N . LEU A 1 103 ? 6.912 2.853 4.779 1.00 96.44 103 LEU A N 1
ATOM 818 C CA . LEU A 1 103 ? 6.257 2.080 5.827 1.00 96.44 103 LEU A CA 1
ATOM 819 C C . LEU A 1 103 ? 6.465 2.624 7.251 1.00 96.44 103 LEU A C 1
ATOM 821 O O . LEU A 1 103 ? 5.488 2.621 7.997 1.00 96.44 103 LEU A O 1
ATOM 825 N N . PRO A 1 104 ? 7.659 3.097 7.668 1.00 96.12 104 PRO A N 1
ATOM 826 C CA . PRO A 1 104 ? 7.831 3.700 8.988 1.00 96.12 104 PRO A CA 1
ATOM 827 C C . PRO A 1 104 ? 6.871 4.864 9.240 1.00 96.12 104 PRO A C 1
ATOM 829 O O . PRO A 1 104 ? 6.258 4.908 10.300 1.00 96.12 104 PRO A O 1
ATOM 832 N N . ILE A 1 105 ? 6.690 5.743 8.249 1.00 96.12 105 ILE A N 1
ATOM 833 C CA . ILE A 1 105 ? 5.812 6.914 8.354 1.00 96.12 105 ILE A CA 1
ATOM 834 C C . ILE A 1 105 ? 4.365 6.448 8.498 1.00 96.12 105 ILE A C 1
ATOM 836 O O . ILE A 1 105 ? 3.700 6.809 9.461 1.00 96.12 105 ILE A O 1
ATOM 840 N N . LEU A 1 106 ? 3.913 5.544 7.620 1.00 97.56 106 LEU A N 1
ATOM 841 C CA . LEU A 1 106 ? 2.556 4.994 7.685 1.00 97.56 106 LEU A CA 1
ATOM 842 C C . LEU A 1 106 ? 2.261 4.326 9.038 1.00 97.56 106 LEU A C 1
ATOM 844 O O . LEU A 1 106 ? 1.202 4.545 9.622 1.00 97.56 106 LEU A O 1
ATOM 848 N N . LEU A 1 107 ? 3.180 3.495 9.543 1.00 97.44 107 LEU A N 1
ATOM 849 C CA . LEU A 1 107 ? 2.990 2.804 10.820 1.00 97.44 107 LEU A CA 1
ATOM 850 C C . LEU A 1 107 ? 2.957 3.774 12.001 1.00 97.44 107 LEU A C 1
ATOM 852 O O . LEU A 1 107 ? 2.178 3.551 12.925 1.00 97.44 107 LEU A O 1
ATOM 856 N N . GLU A 1 108 ? 3.790 4.814 11.988 1.00 95.75 108 GLU A N 1
ATOM 857 C CA . GLU A 1 108 ? 3.787 5.851 13.020 1.00 95.75 108 GLU A CA 1
ATOM 858 C C . GLU A 1 108 ? 2.488 6.659 12.992 1.00 95.75 108 GLU A C 1
ATOM 860 O O . GLU A 1 108 ? 1.821 6.740 14.023 1.00 95.75 108 GLU A O 1
ATOM 865 N N . THR A 1 109 ? 2.052 7.143 11.824 1.00 94.75 109 THR A N 1
ATOM 866 C CA . THR A 1 109 ? 0.786 7.882 11.696 1.00 94.75 109 THR A CA 1
ATOM 867 C C . THR A 1 109 ? -0.408 7.029 12.134 1.00 94.75 109 THR A C 1
ATOM 869 O O . THR A 1 109 ? -1.276 7.490 12.874 1.00 94.75 109 THR A O 1
ATOM 872 N N . VAL A 1 110 ? -0.452 5.750 11.746 1.00 94.44 110 VAL A N 1
ATOM 873 C CA . VAL A 1 110 ? -1.525 4.834 12.168 1.00 94.44 110 VAL A CA 1
ATOM 874 C C . VAL A 1 110 ? -1.492 4.591 13.677 1.00 94.44 110 VAL A C 1
ATOM 876 O O . VAL A 1 110 ? -2.545 4.592 14.321 1.00 94.44 110 VAL A O 1
ATOM 879 N N . GLU A 1 111 ? -0.313 4.389 14.264 1.00 92.19 111 GLU A N 1
ATOM 880 C CA . GLU A 1 111 ? -0.160 4.204 15.711 1.00 92.19 111 GLU A CA 1
ATOM 881 C C . GLU A 1 111 ? -0.698 5.415 16.484 1.00 92.19 111 GLU A C 1
ATOM 883 O O . GLU A 1 111 ? -1.444 5.228 17.445 1.00 92.19 111 GLU A O 1
ATOM 888 N N . CYS A 1 112 ? -0.398 6.619 15.998 1.00 89.38 112 CYS A N 1
ATOM 889 C CA . CYS A 1 112 ? -0.770 7.907 16.584 1.00 89.38 112 CYS A CA 1
ATOM 890 C C . CYS A 1 112 ? -2.191 8.383 16.265 1.00 89.38 112 CYS A C 1
ATOM 892 O O . CYS A 1 112 ? -2.594 9.469 16.669 1.00 89.38 112 CYS A O 1
ATOM 894 N N . SER A 1 113 ? -2.968 7.570 15.555 1.00 87.81 113 SER A N 1
ATOM 895 C CA . SER 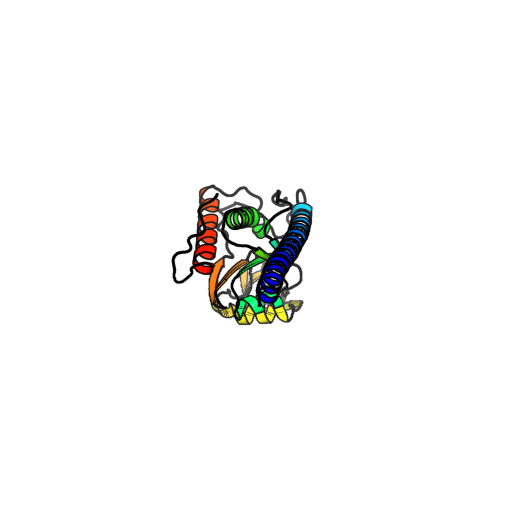A 1 113 ? -4.334 7.903 15.160 1.00 87.81 113 SER A CA 1
ATOM 896 C C . SER A 1 113 ? -5.381 7.049 15.872 1.00 87.81 113 SER A C 1
ATOM 898 O O . SER A 1 113 ? -5.087 6.023 16.496 1.00 87.81 113 SER A O 1
ATOM 900 N N . CYS A 1 114 ? -6.644 7.426 15.685 1.00 85.06 114 CYS A N 1
ATOM 901 C CA . CYS A 1 114 ? -7.798 6.652 16.120 1.00 85.06 114 CYS A CA 1
ATOM 902 C C . CYS A 1 114 ? -8.119 5.436 15.225 1.00 85.06 114 CYS A C 1
ATOM 904 O O . CYS A 1 114 ? -9.116 4.755 15.447 1.00 85.06 114 CYS A O 1
ATOM 906 N N . VAL A 1 115 ? -7.273 5.119 14.236 1.00 89.38 115 VAL A N 1
ATOM 907 C CA . VAL A 1 115 ? -7.421 3.910 13.415 1.00 89.38 115 VAL A CA 1
ATOM 908 C C . VAL A 1 115 ? -7.190 2.667 14.273 1.00 89.38 115 VAL A C 1
ATOM 910 O O . VAL A 1 115 ? -6.135 2.516 14.891 1.00 89.38 115 VAL A O 1
ATOM 913 N N . ASP A 1 116 ? -8.161 1.751 14.276 1.00 88.00 116 ASP A N 1
ATOM 914 C CA . ASP A 1 116 ? -8.077 0.484 15.015 1.00 88.00 116 ASP A CA 1
ATOM 915 C C . ASP A 1 116 ? -7.095 -0.505 14.376 1.00 88.00 116 ASP A C 1
ATOM 917 O O . ASP A 1 116 ? -6.368 -1.227 15.065 1.00 88.00 116 ASP A O 1
ATOM 921 N N . LYS A 1 117 ? -7.108 -0.571 13.040 1.00 94.56 117 LYS A N 1
ATOM 922 C CA . LYS A 1 117 ? -6.295 -1.495 12.249 1.00 94.56 117 LYS A CA 1
ATOM 923 C C . LYS A 1 117 ? -5.938 -0.911 10.884 1.00 94.56 117 LYS A C 1
ATOM 925 O O . LYS A 1 117 ? -6.783 -0.311 10.226 1.00 94.56 117 LYS A O 1
ATOM 930 N N . LEU A 1 118 ? -4.710 -1.168 10.446 1.00 98.00 118 LEU A N 1
ATOM 931 C CA . LEU A 1 118 ? -4.267 -1.001 9.064 1.00 98.00 118 LEU A CA 1
ATOM 932 C C . LEU A 1 118 ? -4.406 -2.349 8.355 1.00 98.00 118 LEU A C 1
ATOM 934 O O . LEU A 1 118 ? -3.734 -3.313 8.733 1.00 98.00 118 LEU A O 1
ATOM 938 N N . LEU A 1 119 ? -5.278 -2.435 7.352 1.00 98.56 119 LEU A N 1
ATOM 939 C CA . LEU A 1 119 ? -5.432 -3.648 6.552 1.00 98.56 119 LEU A CA 1
ATOM 940 C C . LEU A 1 119 ? -4.245 -3.766 5.598 1.00 98.56 119 LEU A C 1
ATOM 942 O O . LEU A 1 119 ? -4.020 -2.876 4.793 1.00 98.56 119 LEU A O 1
ATOM 946 N N . TYR A 1 120 ? -3.481 -4.848 5.683 1.00 98.69 120 TYR A N 1
ATOM 947 C CA . TYR A 1 120 ? -2.334 -5.098 4.816 1.00 98.69 120 TYR A CA 1
ATOM 948 C C . TYR A 1 120 ? -2.640 -6.205 3.811 1.00 98.69 120 TYR A C 1
ATOM 950 O O . TYR A 1 120 ? -2.947 -7.332 4.206 1.00 98.69 120 TYR A O 1
ATOM 958 N N . VAL A 1 121 ? -2.502 -5.890 2.525 1.00 98.44 121 VAL A N 1
ATOM 959 C CA . VAL A 1 121 ? -2.621 -6.833 1.412 1.00 98.44 121 VAL A CA 1
ATOM 960 C C . VAL A 1 121 ? -1.242 -7.035 0.784 1.00 98.44 121 VAL A C 1
ATOM 962 O O . VAL A 1 121 ? -0.664 -6.116 0.201 1.00 98.44 121 VAL A O 1
ATOM 965 N N . ASP A 1 122 ? -0.718 -8.256 0.893 1.00 97.69 122 ASP A N 1
ATOM 966 C CA . ASP A 1 122 ? 0.552 -8.637 0.269 1.00 97.69 122 ASP A CA 1
ATOM 967 C C . ASP A 1 122 ? 0.386 -8.802 -1.247 1.00 97.69 122 ASP A C 1
ATOM 969 O O . ASP A 1 122 ? -0.366 -9.665 -1.703 1.00 97.69 122 ASP A O 1
ATOM 973 N N . MET A 1 123 ? 1.096 -7.983 -2.024 1.00 96.56 123 MET A N 1
ATOM 974 C CA . MET A 1 123 ? 0.991 -7.930 -3.487 1.00 96.56 123 MET A CA 1
ATOM 975 C C . MET A 1 123 ? 2.048 -8.756 -4.241 1.00 96.56 123 MET A C 1
ATOM 977 O O . MET A 1 123 ? 2.057 -8.699 -5.472 1.00 96.56 123 MET A O 1
ATOM 981 N N . THR A 1 124 ? 2.904 -9.522 -3.547 1.00 92.06 124 THR A N 1
ATOM 982 C CA . THR A 1 124 ? 4.076 -10.223 -4.127 1.00 92.06 124 THR A CA 1
ATOM 983 C C . THR A 1 124 ? 3.753 -11.008 -5.407 1.00 92.06 124 THR A C 1
ATOM 985 O O . THR A 1 124 ? 4.439 -10.840 -6.408 1.00 92.06 124 THR A O 1
ATOM 988 N N . ASP A 1 125 ? 2.668 -11.786 -5.419 1.00 91.00 125 ASP A N 1
ATOM 989 C CA . ASP A 1 125 ? 2.320 -12.687 -6.534 1.00 91.00 125 ASP A CA 1
ATOM 990 C C . ASP A 1 125 ? 0.904 -12.466 -7.085 1.00 91.00 125 ASP A C 1
ATOM 992 O O . ASP A 1 125 ? 0.260 -13.387 -7.583 1.00 91.00 125 ASP A O 1
ATOM 996 N N . LYS A 1 126 ? 0.378 -11.245 -6.959 1.00 93.69 126 LYS A N 1
ATOM 997 C CA . LYS A 1 126 ? -1.024 -10.953 -7.314 1.00 93.69 126 LYS A CA 1
ATOM 998 C C . LYS A 1 126 ? -1.209 -10.283 -8.665 1.00 93.69 126 LYS A C 1
ATOM 1000 O O . LYS A 1 126 ? -2.297 -10.366 -9.227 1.00 93.69 126 LYS A O 1
ATOM 1005 N N . ARG A 1 127 ? -0.164 -9.607 -9.135 1.00 94.31 127 ARG A N 1
ATOM 1006 C CA . ARG A 1 127 ? -0.165 -8.773 -10.335 1.00 94.31 127 ARG A CA 1
ATOM 1007 C C . ARG A 1 127 ? 0.274 -9.576 -11.551 1.00 94.31 127 ARG A C 1
ATOM 1009 O O . ARG A 1 127 ? 1.055 -10.522 -11.424 1.00 94.31 127 ARG A O 1
ATOM 1016 N N . ASP A 1 128 ? -0.199 -9.152 -12.707 1.00 94.56 128 ASP A N 1
ATOM 1017 C CA . ASP A 1 128 ? 0.311 -9.600 -13.993 1.00 94.56 128 ASP A CA 1
ATOM 1018 C C . ASP A 1 128 ? 1.689 -9.015 -14.298 1.00 94.56 128 ASP A C 1
ATOM 1020 O O . ASP A 1 128 ? 2.153 -8.013 -13.732 1.00 94.56 128 ASP A O 1
ATOM 1024 N N . GLU A 1 129 ? 2.347 -9.680 -15.235 1.00 94.19 129 GLU A N 1
ATOM 1025 C CA . GLU A 1 129 ? 3.645 -9.295 -15.757 1.00 94.19 129 GLU A CA 1
ATOM 1026 C C . GLU A 1 129 ? 3.554 -9.236 -17.272 1.00 94.19 129 GLU A C 1
ATOM 1028 O O . GLU A 1 129 ? 2.899 -10.070 -17.902 1.00 94.19 129 GLU A O 1
ATOM 1033 N N . PHE A 1 130 ? 4.238 -8.257 -17.846 1.00 94.75 130 PHE A N 1
ATOM 1034 C CA . PHE A 1 130 ? 4.334 -8.070 -19.280 1.00 94.75 130 PHE A CA 1
ATOM 1035 C C . PHE A 1 130 ? 5.802 -7.917 -19.681 1.00 94.75 130 PHE A C 1
ATOM 1037 O O . PHE A 1 130 ? 6.650 -7.537 -18.868 1.00 94.75 130 PHE A O 1
ATOM 1044 N N . LYS A 1 131 ? 6.093 -8.184 -20.953 1.00 93.50 131 LYS A N 1
ATOM 1045 C CA . LYS A 1 131 ? 7.381 -7.914 -21.595 1.00 93.50 131 LYS A CA 1
ATOM 1046 C C . LYS A 1 131 ? 7.161 -7.275 -22.953 1.00 93.50 131 LYS A C 1
ATOM 1048 O O . LYS A 1 131 ? 6.137 -7.512 -23.585 1.00 93.50 131 LYS A O 1
ATOM 1053 N N . VAL A 1 132 ? 8.139 -6.500 -23.403 1.00 93.12 132 VAL A N 1
ATOM 1054 C CA . VAL A 1 132 ? 8.157 -5.998 -24.776 1.00 93.12 132 VAL A CA 1
ATOM 1055 C C . VAL A 1 132 ? 8.662 -7.111 -25.688 1.00 93.12 132 VAL A C 1
ATOM 1057 O O . VAL A 1 132 ? 9.772 -7.614 -25.511 1.00 93.12 132 VAL A O 1
ATOM 1060 N N . GLU A 1 133 ? 7.843 -7.504 -26.655 1.00 91.44 133 GLU A N 1
ATOM 1061 C CA . GLU A 1 133 ? 8.190 -8.455 -27.707 1.00 91.44 133 GLU A CA 1
ATOM 1062 C C . GLU A 1 133 ? 7.675 -7.921 -29.041 1.00 91.44 133 GLU A C 1
ATOM 1064 O O . GLU A 1 133 ? 6.510 -7.552 -29.153 1.00 91.44 133 GLU A O 1
ATOM 1069 N N . ASP A 1 134 ? 8.536 -7.899 -30.059 1.00 89.62 134 ASP A N 1
ATOM 1070 C CA . ASP A 1 134 ? 8.197 -7.424 -31.410 1.00 89.62 134 ASP A CA 1
ATOM 1071 C C . ASP A 1 134 ? 7.640 -5.985 -31.457 1.00 89.62 134 ASP A C 1
ATOM 1073 O O . ASP A 1 134 ? 6.864 -5.641 -32.344 1.00 89.62 134 ASP A O 1
ATOM 1077 N N . GLY A 1 135 ? 8.049 -5.130 -30.512 1.00 87.94 135 GLY A N 1
ATOM 1078 C CA . GLY A 1 135 ? 7.573 -3.747 -30.422 1.00 87.94 135 GLY A CA 1
ATOM 1079 C C . GLY A 1 135 ? 6.176 -3.602 -29.809 1.00 87.94 135 GLY A C 1
ATOM 1080 O O . GLY A 1 135 ? 5.545 -2.563 -29.982 1.00 87.94 135 GLY A O 1
ATOM 1081 N N . GLU A 1 136 ? 5.689 -4.619 -29.094 1.00 91.69 136 GLU A N 1
ATOM 1082 C CA . GLU A 1 136 ? 4.410 -4.590 -28.384 1.00 91.69 136 GLU A CA 1
ATOM 1083 C C . GLU A 1 136 ? 4.557 -5.132 -26.956 1.00 91.69 136 GLU A C 1
ATOM 1085 O O . GLU A 1 136 ? 5.361 -6.028 -26.684 1.00 91.69 136 GLU A O 1
ATOM 1090 N N . ALA A 1 137 ? 3.753 -4.615 -26.026 1.00 94.50 137 ALA A N 1
ATOM 1091 C CA . ALA A 1 137 ? 3.664 -5.164 -24.680 1.00 94.50 137 ALA A CA 1
ATOM 1092 C C . ALA A 1 137 ? 2.834 -6.458 -24.692 1.00 94.50 137 ALA A C 1
ATOM 1094 O O . ALA A 1 137 ? 1.625 -6.434 -24.919 1.00 94.50 137 ALA A O 1
ATOM 1095 N N . LYS A 1 138 ? 3.465 -7.598 -24.397 1.00 95.00 138 LYS A N 1
ATOM 1096 C CA . LYS A 1 138 ? 2.802 -8.903 -24.297 1.00 95.00 138 LYS A CA 1
ATOM 1097 C C . LYS A 1 138 ? 2.755 -9.385 -22.854 1.00 95.00 138 LYS A C 1
ATOM 1099 O O . LYS A 1 138 ? 3.773 -9.416 -22.160 1.00 95.00 138 LYS A O 1
ATOM 1104 N N . LYS A 1 139 ? 1.567 -9.794 -22.405 1.00 95.50 139 LYS A N 1
ATOM 1105 C CA . LYS A 1 139 ? 1.352 -10.371 -21.072 1.00 95.50 139 LYS A CA 1
ATOM 1106 C C . LYS A 1 139 ? 2.054 -11.727 -20.969 1.00 95.50 139 LYS A C 1
ATOM 1108 O O . LYS A 1 139 ? 1.795 -12.629 -21.762 1.00 95.50 139 LYS A O 1
ATOM 1113 N N . THR A 1 140 ? 2.927 -11.881 -19.977 1.00 95.44 140 THR A N 1
ATOM 1114 C CA . THR A 1 140 ? 3.696 -13.109 -19.709 1.00 95.44 140 THR A CA 1
ATOM 1115 C C . THR A 1 140 ? 3.212 -13.873 -18.482 1.00 95.44 140 THR A C 1
ATOM 1117 O O . THR A 1 140 ? 3.529 -15.052 -18.330 1.00 95.44 140 THR A O 1
ATOM 1120 N N . LYS A 1 141 ? 2.454 -13.217 -17.601 1.00 95.31 141 LYS A N 1
ATOM 1121 C CA . LYS A 1 141 ? 1.834 -13.810 -16.413 1.00 95.31 141 LYS A CA 1
ATOM 1122 C C . LYS A 1 141 ? 0.498 -13.131 -16.181 1.00 95.31 141 LYS A C 1
ATOM 1124 O O . LYS A 1 141 ? 0.434 -11.908 -16.225 1.00 95.31 141 LYS A O 1
ATOM 1129 N N . ASP A 1 142 ? -0.529 -13.925 -15.922 1.00 95.75 142 ASP A N 1
ATOM 1130 C CA . ASP A 1 142 ? -1.853 -13.411 -15.592 1.00 95.75 142 ASP A CA 1
ATOM 1131 C C . ASP A 1 142 ? -1.933 -12.986 -14.122 1.00 95.75 142 ASP A C 1
ATOM 1133 O O . ASP A 1 142 ? -1.278 -13.582 -13.257 1.00 95.75 142 ASP A O 1
ATOM 1137 N N . ALA A 1 143 ? -2.725 -11.957 -13.832 1.00 94.81 143 ALA A N 1
ATOM 1138 C CA . ALA A 1 143 ? -2.972 -11.544 -12.459 1.00 94.81 143 ALA A CA 1
ATOM 1139 C C . ALA A 1 143 ? -4.005 -12.463 -11.790 1.00 94.81 143 ALA A C 1
ATOM 1141 O O . ALA A 1 143 ? -4.716 -13.233 -12.435 1.00 94.81 143 ALA A O 1
ATOM 1142 N N . SER A 1 144 ? -4.132 -12.371 -10.467 1.00 95.12 144 SER A N 1
ATOM 1143 C CA . SER A 1 144 ? -5.249 -13.035 -9.782 1.00 95.12 144 SER A CA 1
ATOM 1144 C C . SER A 1 144 ? -6.596 -12.413 -10.182 1.00 95.12 144 SER A C 1
ATOM 1146 O O . SER A 1 144 ? -6.684 -11.200 -10.354 1.00 95.12 144 SER A O 1
ATOM 1148 N N . GLU A 1 145 ? -7.670 -13.206 -10.246 1.00 95.75 145 GLU A N 1
ATOM 1149 C CA . GLU A 1 145 ? -9.019 -12.709 -10.588 1.00 95.75 145 GLU A CA 1
ATOM 1150 C C . GLU A 1 145 ? -9.465 -11.544 -9.683 1.00 95.75 145 GLU A C 1
ATOM 1152 O O . GLU A 1 145 ? -10.031 -10.551 -10.136 1.00 95.75 145 GLU A O 1
ATOM 1157 N N . SER A 1 146 ? -9.166 -11.638 -8.389 1.00 94.81 146 SER A N 1
ATOM 1158 C CA . SER A 1 146 ? -9.459 -10.598 -7.404 1.00 94.81 146 SER A CA 1
ATOM 1159 C C . SER A 1 146 ? -8.633 -9.321 -7.600 1.00 94.81 146 SER A C 1
ATOM 1161 O O . SER A 1 146 ? -9.076 -8.246 -7.206 1.00 94.81 146 SER A O 1
ATOM 1163 N N . TYR A 1 147 ? -7.458 -9.401 -8.232 1.00 96.44 147 TYR A N 1
ATOM 1164 C CA . TYR A 1 147 ? -6.694 -8.216 -8.623 1.00 96.44 147 TYR A CA 1
ATOM 1165 C C . TYR A 1 147 ? -7.357 -7.482 -9.787 1.00 96.44 147 TYR A C 1
ATOM 1167 O O . TYR A 1 147 ? -7.488 -6.265 -9.725 1.00 96.44 147 TYR A O 1
ATOM 1175 N N . TYR A 1 148 ? -7.853 -8.196 -10.800 1.00 96.62 148 TYR A N 1
ATOM 1176 C CA . TYR A 1 148 ? -8.583 -7.554 -11.899 1.00 96.62 148 TYR A CA 1
ATOM 1177 C C . TYR A 1 148 ? -9.837 -6.822 -11.414 1.00 96.62 148 TYR A C 1
ATOM 1179 O O . TYR A 1 148 ? -10.096 -5.701 -11.841 1.00 96.62 148 TYR A O 1
ATOM 1187 N N . LYS A 1 149 ? -10.551 -7.388 -10.435 1.00 97.25 149 LYS A N 1
ATOM 1188 C CA . LYS A 1 149 ? -11.672 -6.699 -9.772 1.00 97.25 149 LYS A CA 1
ATOM 1189 C C . LYS A 1 149 ? -11.233 -5.437 -9.023 1.00 97.25 149 LYS A C 1
ATOM 1191 O O . LYS A 1 149 ? -11.985 -4.470 -8.984 1.00 97.25 149 LYS A O 1
ATOM 1196 N N . LEU A 1 150 ? -10.035 -5.429 -8.426 1.00 97.25 150 LEU A N 1
ATOM 1197 C CA . LEU A 1 150 ? -9.477 -4.218 -7.811 1.00 97.25 150 LEU A CA 1
ATOM 1198 C C . LEU A 1 150 ? -9.168 -3.153 -8.866 1.00 97.25 150 LEU A C 1
ATOM 1200 O O . LEU A 1 150 ? -9.506 -1.995 -8.641 1.00 97.25 150 LEU A O 1
ATOM 1204 N N . LEU A 1 151 ? -8.580 -3.537 -10.006 1.00 97.00 151 LEU A N 1
ATOM 1205 C CA . LEU A 1 151 ? -8.311 -2.611 -11.111 1.00 97.00 151 LEU A CA 1
ATOM 1206 C C . LEU A 1 151 ? -9.596 -1.976 -11.645 1.00 97.00 151 LEU A C 1
ATOM 1208 O O . LEU A 1 151 ? -9.645 -0.762 -11.789 1.00 97.00 151 LEU A O 1
ATOM 1212 N N . GLU A 1 152 ? -10.639 -2.774 -11.875 1.00 96.94 152 GLU A N 1
ATOM 1213 C CA . GLU A 1 152 ? -11.954 -2.277 -12.301 1.00 96.94 152 GLU A CA 1
ATOM 1214 C C . GLU A 1 152 ? -12.555 -1.336 -11.250 1.00 96.94 152 GLU A C 1
ATOM 1216 O O . GLU A 1 152 ? -12.986 -0.227 -11.559 1.00 96.94 152 GLU A O 1
ATOM 1221 N N . ARG A 1 153 ? -12.533 -1.736 -9.972 1.00 96.75 153 ARG A N 1
ATOM 1222 C CA . ARG A 1 153 ? -13.101 -0.930 -8.885 1.00 96.75 153 ARG A CA 1
ATOM 1223 C C . ARG A 1 153 ? -12.395 0.416 -8.711 1.00 96.75 153 ARG A C 1
ATOM 1225 O O . ARG A 1 153 ? -13.029 1.357 -8.231 1.00 96.75 153 ARG A O 1
ATOM 1232 N N . LEU A 1 154 ? -11.111 0.492 -9.041 1.00 96.69 154 LEU A N 1
ATOM 1233 C CA . LEU A 1 154 ? -10.256 1.661 -8.844 1.00 96.69 154 LEU A CA 1
ATOM 1234 C C . LEU A 1 154 ? -9.864 2.335 -10.166 1.00 96.69 154 LEU A C 1
ATOM 1236 O O . LEU A 1 154 ? -8.971 3.169 -10.161 1.00 96.69 154 LEU A O 1
ATOM 1240 N N . GLU A 1 155 ? -10.513 2.018 -11.289 1.00 95.38 155 GLU A N 1
ATOM 1241 C CA . GLU A 1 155 ? -10.060 2.436 -12.627 1.00 95.38 155 GLU A CA 1
ATOM 1242 C C . GLU A 1 155 ? -9.824 3.950 -12.773 1.00 95.38 155 GLU A C 1
ATOM 1244 O O . GLU A 1 155 ? -8.903 4.365 -13.472 1.00 95.38 155 GLU A O 1
ATOM 1249 N N . ASN A 1 156 ? -10.629 4.765 -12.084 1.00 94.19 156 ASN A N 1
ATOM 1250 C CA . ASN A 1 156 ? -10.562 6.228 -12.133 1.00 94.19 156 ASN A CA 1
ATOM 1251 C C . ASN A 1 156 ? -9.446 6.811 -11.257 1.00 94.19 156 ASN A C 1
ATOM 1253 O O . ASN A 1 156 ? -9.077 7.966 -11.441 1.00 94.19 156 ASN A O 1
ATOM 1257 N N . GLU A 1 157 ? -8.921 6.016 -10.328 1.00 93.62 157 GLU A N 1
ATOM 1258 C CA . GLU A 1 157 ? -7.874 6.403 -9.380 1.00 93.62 157 GLU A CA 1
ATOM 1259 C C . GLU A 1 157 ? -6.494 5.865 -9.787 1.00 93.62 157 GLU A C 1
ATOM 1261 O O . GLU A 1 157 ? -5.506 6.145 -9.116 1.00 93.62 157 GLU A O 1
ATOM 1266 N N . LEU A 1 158 ? -6.423 5.038 -10.837 1.00 95.25 158 LEU A N 1
ATOM 1267 C CA . LEU A 1 158 ? -5.202 4.355 -11.257 1.00 95.25 158 LEU A CA 1
ATOM 1268 C C . LEU A 1 158 ? -4.687 4.877 -12.597 1.00 95.25 158 LEU A C 1
ATOM 1270 O O . LEU A 1 158 ? -5.446 5.158 -13.531 1.00 95.25 158 LEU A O 1
ATOM 1274 N N . ASP A 1 159 ? -3.366 4.888 -12.719 1.00 93.81 159 ASP A N 1
ATOM 1275 C CA . ASP A 1 159 ? -2.681 5.215 -13.960 1.00 93.81 159 ASP A CA 1
ATOM 1276 C C . ASP A 1 159 ? -2.673 4.047 -14.946 1.00 93.81 159 ASP A C 1
ATOM 1278 O O . ASP A 1 159 ? -2.795 2.867 -14.586 1.00 93.81 159 ASP A O 1
ATOM 1282 N N . ASP A 1 160 ? -2.510 4.390 -16.222 1.00 95.50 160 ASP A N 1
ATOM 1283 C CA . ASP A 1 160 ? -2.295 3.408 -17.276 1.00 95.50 160 ASP A CA 1
ATOM 1284 C C . ASP A 1 160 ? -0.962 2.685 -17.055 1.00 95.50 160 ASP A C 1
ATOM 1286 O O . ASP A 1 160 ? 0.068 3.278 -16.720 1.00 95.50 160 ASP A O 1
ATOM 1290 N N . TYR A 1 161 ? -0.970 1.370 -17.254 1.00 95.25 161 TYR A N 1
ATOM 1291 C CA . TYR A 1 161 ? 0.234 0.572 -17.171 1.00 95.25 161 TYR A CA 1
ATOM 1292 C C . TYR A 1 161 ? 0.983 0.623 -18.502 1.00 95.25 161 TYR A C 1
ATOM 1294 O O . TYR A 1 161 ? 0.538 0.079 -19.521 1.00 95.25 161 TYR A O 1
ATOM 1302 N N . VAL A 1 162 ? 2.157 1.244 -18.469 1.00 94.94 162 VAL A N 1
ATOM 1303 C CA . VAL A 1 162 ? 3.108 1.286 -19.579 1.00 94.94 162 VAL A CA 1
ATOM 1304 C C . VAL A 1 162 ? 4.378 0.520 -19.220 1.00 94.94 162 VAL A C 1
ATOM 1306 O O . VAL A 1 162 ? 4.787 0.455 -18.058 1.00 94.94 162 VAL A O 1
ATOM 1309 N N . ILE A 1 163 ? 5.004 -0.086 -20.225 1.00 93.31 163 ILE A N 1
ATOM 1310 C CA . ILE A 1 163 ? 6.338 -0.677 -20.112 1.00 93.31 163 ILE A CA 1
ATOM 1311 C C . ILE A 1 163 ? 7.291 0.209 -20.886 1.00 93.31 163 ILE A C 1
ATOM 1313 O O . ILE A 1 163 ? 7.041 0.484 -22.053 1.00 93.31 163 ILE A O 1
ATOM 1317 N N . THR A 1 164 ? 8.387 0.605 -20.261 1.00 90.56 164 THR A N 1
ATOM 1318 C CA . THR A 1 164 ? 9.455 1.347 -20.927 1.00 90.56 164 THR A CA 1
ATOM 1319 C C . THR A 1 164 ? 10.613 0.396 -21.204 1.00 90.56 164 THR A C 1
ATOM 1321 O O . THR A 1 164 ? 11.040 -0.322 -20.294 1.00 90.56 164 THR A O 1
ATOM 1324 N N . ASP A 1 165 ? 11.092 0.346 -22.446 1.00 88.19 165 ASP A N 1
ATOM 1325 C CA . ASP A 1 165 ? 12.304 -0.404 -22.790 1.00 88.19 165 ASP A CA 1
ATOM 1326 C C . ASP A 1 165 ? 13.593 0.369 -22.450 1.00 88.19 165 ASP A C 1
ATOM 1328 O O . ASP A 1 165 ? 13.560 1.489 -21.934 1.00 88.19 165 ASP A O 1
ATOM 1332 N N . ASP A 1 166 ? 14.747 -0.248 -22.716 1.00 88.00 166 ASP A N 1
ATOM 1333 C CA . ASP A 1 166 ? 16.064 0.331 -22.421 1.00 88.00 166 ASP A CA 1
ATOM 1334 C C . ASP A 1 166 ? 16.365 1.606 -23.239 1.00 88.00 166 ASP A C 1
ATOM 1336 O O . ASP A 1 166 ? 17.195 2.417 -22.822 1.00 88.00 166 ASP A O 1
ATOM 1340 N N . ASP A 1 167 ? 15.679 1.805 -24.371 1.00 89.50 167 ASP A N 1
ATOM 1341 C CA . ASP A 1 167 ? 15.802 2.987 -25.232 1.00 89.50 167 ASP A CA 1
ATOM 1342 C C . ASP A 1 167 ? 14.828 4.113 -24.825 1.00 89.50 167 ASP A C 1
ATOM 1344 O O . ASP A 1 167 ? 14.835 5.197 -25.416 1.00 89.50 167 ASP A O 1
ATOM 1348 N N . GLY A 1 168 ? 14.009 3.889 -23.791 1.00 89.62 168 GLY A N 1
ATOM 1349 C CA . GLY A 1 168 ? 13.034 4.859 -23.295 1.00 89.62 168 GLY A CA 1
ATOM 1350 C C . GLY A 1 168 ? 11.717 4.870 -24.072 1.00 89.62 168 GLY A C 1
ATOM 1351 O O . GLY A 1 168 ? 10.939 5.811 -23.922 1.00 89.62 168 GLY A O 1
ATOM 1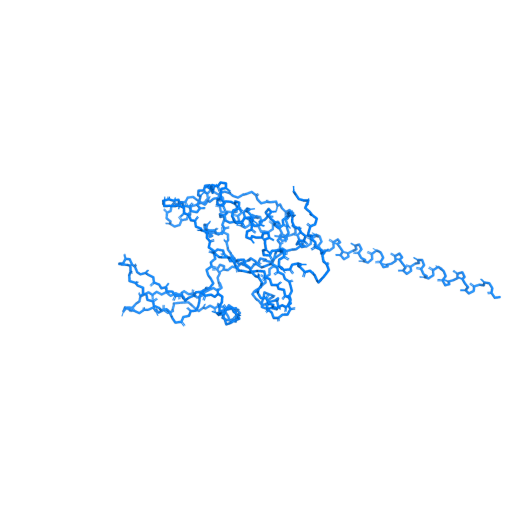352 N N . ILE A 1 169 ? 11.456 3.865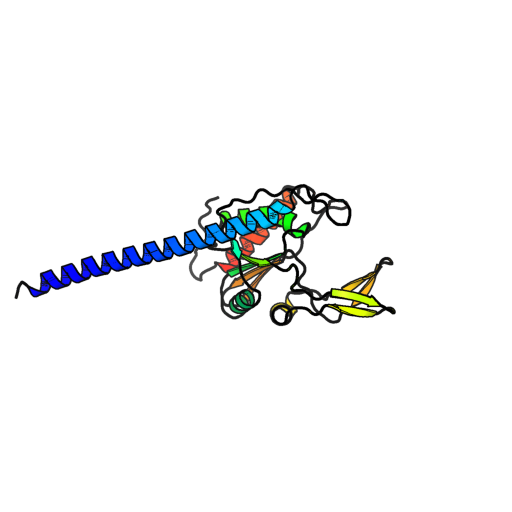 -24.912 1.00 93.12 169 ILE A N 1
ATOM 1353 C CA . ILE A 1 169 ? 10.204 3.754 -25.666 1.00 93.12 169 ILE A CA 1
ATOM 1354 C C . ILE A 1 169 ? 9.139 3.142 -24.761 1.00 93.12 169 ILE A C 1
ATOM 1356 O O . ILE A 1 169 ? 9.346 2.090 -24.157 1.00 93.12 169 ILE A O 1
ATOM 1360 N N . GLU A 1 170 ? 7.986 3.803 -24.679 1.00 94.88 170 GLU A N 1
ATOM 1361 C CA . GLU A 1 170 ? 6.841 3.340 -23.901 1.00 94.88 170 GLU A CA 1
ATOM 1362 C C . GLU A 1 170 ? 5.881 2.496 -24.748 1.00 94.88 170 GLU A C 1
ATOM 1364 O O . GLU A 1 170 ? 5.454 2.891 -25.834 1.00 94.88 170 GLU A O 1
ATOM 1369 N N . TYR A 1 171 ? 5.488 1.348 -24.203 1.00 94.81 171 TYR A N 1
ATOM 1370 C CA . TYR A 1 171 ? 4.524 0.422 -24.780 1.00 94.81 171 TYR A CA 1
ATOM 1371 C C . TYR A 1 171 ? 3.327 0.318 -23.842 1.00 94.81 171 TYR A C 1
ATOM 1373 O O . TYR A 1 171 ? 3.452 -0.132 -22.698 1.00 94.81 171 TYR A O 1
ATOM 1381 N N . SER A 1 172 ? 2.154 0.731 -24.322 1.00 94.62 172 SER A N 1
ATOM 1382 C CA . SER A 1 172 ? 0.910 0.581 -23.567 1.00 94.62 172 SER A CA 1
ATOM 1383 C C . SER A 1 172 ? 0.533 -0.892 -23.450 1.00 94.62 172 SER A C 1
ATOM 1385 O O . SER A 1 172 ? 0.571 -1.633 -24.432 1.00 94.62 172 SER A O 1
ATOM 1387 N N . THR A 1 173 ? 0.132 -1.308 -22.251 1.00 94.44 173 THR A N 1
ATOM 1388 C CA . THR A 1 173 ? -0.432 -2.646 -22.015 1.00 94.44 173 THR A CA 1
ATOM 1389 C C . THR A 1 173 ? -1.940 -2.710 -22.266 1.00 94.44 173 THR A C 1
ATOM 1391 O O . THR A 1 173 ? -2.495 -3.801 -22.369 1.00 94.44 173 THR A O 1
ATOM 1394 N N . GLY A 1 174 ? -2.607 -1.552 -22.358 1.00 93.44 174 GLY A N 1
ATOM 1395 C CA . GLY A 1 174 ? -4.067 -1.442 -22.396 1.00 93.44 174 GLY A CA 1
ATOM 1396 C C . GLY A 1 174 ? -4.762 -1.656 -21.044 1.00 93.44 174 GLY A C 1
ATOM 1397 O O . GLY A 1 174 ? -5.989 -1.726 -21.011 1.00 93.44 174 GLY A O 1
ATOM 1398 N N . GLU A 1 175 ? -4.013 -1.763 -19.943 1.00 94.06 175 GLU A N 1
ATOM 1399 C CA . GLU A 1 175 ? -4.541 -2.033 -18.600 1.00 94.06 175 GLU A CA 1
ATOM 1400 C C . GLU A 1 175 ? -4.111 -0.957 -17.592 1.00 94.06 175 GLU A C 1
ATOM 1402 O O . GLU A 1 175 ? -3.126 -0.253 -17.804 1.00 94.06 175 GLU A O 1
ATOM 1407 N N . LYS A 1 176 ? -4.844 -0.825 -16.480 1.00 96.12 176 LYS A N 1
ATOM 1408 C CA . LYS A 1 176 ? -4.479 0.038 -15.343 1.00 96.12 176 LYS A CA 1
ATOM 1409 C C . LYS A 1 176 ? -3.457 -0.640 -14.425 1.00 96.12 176 LYS A C 1
ATOM 1411 O O . LYS A 1 176 ? -3.386 -1.869 -14.373 1.00 96.12 176 LYS A O 1
ATOM 1416 N N . ARG A 1 177 ? -2.702 0.137 -13.636 1.00 95.31 177 ARG A N 1
ATOM 1417 C CA . ARG A 1 177 ? -1.738 -0.395 -12.654 1.00 95.31 177 ARG A CA 1
ATOM 1418 C C . ARG A 1 177 ? -2.005 0.096 -11.242 1.00 95.31 177 ARG A C 1
ATOM 1420 O O . ARG A 1 177 ? -1.995 1.286 -10.975 1.00 95.31 177 ARG A O 1
ATOM 1427 N N . MET A 1 178 ? -2.068 -0.844 -10.301 1.00 95.06 178 MET A N 1
ATOM 1428 C CA . MET A 1 178 ? -1.771 -0.537 -8.897 1.00 95.06 178 MET A CA 1
ATOM 1429 C C . MET A 1 178 ? -0.252 -0.579 -8.693 1.00 95.06 178 MET A C 1
ATOM 1431 O O . MET A 1 178 ? 0.333 -1.662 -8.502 1.00 95.06 178 MET A O 1
ATOM 1435 N N . TYR A 1 179 ? 0.395 0.583 -8.770 1.00 93.69 179 TYR A N 1
ATOM 1436 C CA . TYR A 1 179 ? 1.769 0.743 -8.298 1.00 93.69 179 TYR A CA 1
ATOM 1437 C C . TYR A 1 179 ? 1.812 0.552 -6.778 1.00 93.69 179 TYR A C 1
ATOM 1439 O O . TYR A 1 179 ? 0.805 0.708 -6.097 1.00 93.69 179 TYR A O 1
ATOM 1447 N N . VAL A 1 180 ? 2.945 0.081 -6.248 1.00 94.81 180 VAL A N 1
ATOM 1448 C CA . VAL A 1 180 ? 3.106 -0.118 -4.800 1.00 94.81 180 VAL A CA 1
ATOM 1449 C C . VAL A 1 180 ? 4.374 0.581 -4.305 1.00 94.81 180 VAL A C 1
ATOM 1451 O O . VAL A 1 180 ? 5.377 0.566 -5.026 1.00 94.81 180 VAL A O 1
ATOM 1454 N N . PRO A 1 181 ? 4.384 1.111 -3.068 1.00 96.44 181 PRO A N 1
ATOM 1455 C CA . PRO A 1 181 ? 3.320 1.035 -2.062 1.00 96.44 181 PRO A CA 1
ATOM 1456 C C . PRO A 1 181 ? 2.070 1.815 -2.469 1.00 96.44 181 PRO A C 1
ATOM 1458 O O . PRO A 1 181 ? 2.193 2.824 -3.131 1.00 96.44 181 PRO A O 1
ATOM 1461 N N . LEU A 1 182 ? 0.891 1.340 -2.077 1.00 97.81 182 LEU A N 1
ATOM 1462 C CA . LEU A 1 182 ? -0.369 2.047 -2.305 1.00 97.81 182 LEU A CA 1
ATOM 1463 C C . LEU A 1 182 ? -1.194 2.004 -1.024 1.00 97.81 182 LEU A C 1
ATOM 1465 O O . LEU A 1 182 ? -1.418 0.930 -0.461 1.00 97.81 182 LEU A O 1
ATOM 1469 N N . VAL A 1 183 ? -1.625 3.167 -0.552 1.00 98.44 183 VAL A N 1
ATOM 1470 C CA . VAL A 1 183 ? -2.504 3.320 0.607 1.00 98.44 183 VAL A CA 1
ATOM 1471 C C . VAL A 1 183 ? -3.825 3.899 0.133 1.00 98.44 183 VAL A C 1
ATOM 1473 O O . VAL A 1 183 ? -3.844 4.900 -0.576 1.00 98.44 183 VAL A O 1
ATOM 1476 N N . ILE A 1 184 ? -4.929 3.281 0.541 1.00 98.50 184 ILE A N 1
ATOM 1477 C CA . ILE A 1 184 ? -6.280 3.736 0.218 1.00 98.50 184 ILE A CA 1
ATOM 1478 C C . ILE A 1 184 ? -7.057 3.913 1.517 1.00 98.50 184 ILE A C 1
ATOM 1480 O O . ILE A 1 184 ? -7.134 2.995 2.338 1.00 98.50 184 ILE A O 1
ATOM 1484 N N . ALA A 1 185 ? -7.638 5.093 1.693 1.00 98.12 185 ALA A N 1
ATOM 1485 C CA . ALA A 1 185 ? -8.593 5.390 2.744 1.00 98.12 185 ALA A CA 1
ATOM 1486 C C . ALA A 1 185 ? -10.007 5.324 2.165 1.00 98.12 185 ALA A C 1
ATOM 1488 O O . ALA A 1 185 ? -10.326 6.009 1.192 1.00 98.12 185 ALA A O 1
ATOM 1489 N N . VAL A 1 186 ? -10.850 4.485 2.763 1.00 97.94 186 VAL A N 1
ATOM 1490 C CA . VAL A 1 186 ? -12.209 4.217 2.285 1.00 97.94 186 VAL A CA 1
ATOM 1491 C C . VAL A 1 186 ? -13.213 4.569 3.369 1.00 97.94 186 VAL A C 1
ATOM 1493 O O . VAL A 1 186 ? -13.018 4.193 4.525 1.00 97.94 186 VAL A O 1
ATOM 1496 N N . LYS A 1 187 ? -14.306 5.236 3.001 1.00 96.06 187 LYS A N 1
ATOM 1497 C CA . LYS A 1 187 ? -15.413 5.589 3.890 1.00 96.06 187 LYS A CA 1
ATOM 1498 C C . LYS A 1 187 ? -16.745 5.219 3.256 1.00 96.06 187 LYS A C 1
ATOM 1500 O O . LYS A 1 187 ? -17.130 5.795 2.247 1.00 96.06 187 LYS A O 1
ATOM 1505 N N . SER A 1 188 ? -17.469 4.287 3.870 1.00 95.69 188 SER A N 1
ATOM 1506 C CA . SER A 1 188 ? -18.763 3.803 3.366 1.00 95.69 188 SER A CA 1
ATOM 1507 C C . SER A 1 188 ? -18.713 3.371 1.889 1.00 95.69 188 SER A C 1
ATOM 1509 O O . SER A 1 188 ? -19.630 3.652 1.120 1.00 95.69 188 SER A O 1
ATOM 1511 N N . GLY A 1 189 ? -17.616 2.730 1.482 1.00 95.81 189 GLY A N 1
ATOM 1512 C CA . GLY A 1 189 ? -17.335 2.326 0.105 1.00 95.81 189 GLY A CA 1
ATOM 1513 C C . GLY A 1 189 ? -16.735 3.419 -0.787 1.00 95.81 189 GLY A C 1
ATOM 1514 O O . GLY A 1 189 ? -16.260 3.104 -1.870 1.00 95.81 189 GLY A O 1
ATOM 1515 N N . GLU A 1 190 ? -16.698 4.685 -0.375 1.00 96.44 190 GLU A N 1
ATOM 1516 C CA . GLU A 1 190 ? -16.090 5.774 -1.151 1.00 96.44 190 GLU A CA 1
ATOM 1517 C C . GLU A 1 190 ? -14.582 5.872 -0.887 1.00 96.44 190 GLU A C 1
ATOM 1519 O O . GLU A 1 190 ? -14.151 5.832 0.265 1.00 96.44 190 GLU A O 1
ATOM 1524 N N . VAL A 1 191 ? -13.772 6.023 -1.938 1.00 97.75 191 VAL A N 1
ATOM 1525 C CA . VAL A 1 191 ? -12.341 6.329 -1.794 1.00 97.75 191 VAL A CA 1
ATOM 1526 C C . VAL A 1 191 ? -12.215 7.805 -1.431 1.00 97.75 191 VAL A C 1
ATOM 1528 O O . VAL A 1 191 ? -12.495 8.676 -2.244 1.00 97.75 191 VAL A O 1
ATOM 1531 N N . VAL A 1 192 ? -11.802 8.082 -0.196 1.00 96.88 192 VAL A N 1
ATOM 1532 C CA . VAL A 1 192 ? -11.631 9.450 0.329 1.00 96.88 192 VAL A CA 1
ATOM 1533 C C . VAL A 1 192 ? -10.164 9.874 0.397 1.00 96.88 192 VAL A C 1
ATOM 1535 O O . VAL A 1 192 ? -9.844 10.983 0.816 1.00 96.88 192 VAL A O 1
ATOM 1538 N N . GLY A 1 193 ? -9.260 8.982 -0.001 1.00 97.25 193 GLY A N 1
ATOM 1539 C CA . GLY A 1 193 ? -7.844 9.269 -0.137 1.00 97.25 193 GLY A CA 1
ATOM 1540 C C . GLY A 1 193 ? -7.106 8.104 -0.776 1.00 97.25 193 GLY A C 1
ATOM 1541 O O . GLY A 1 193 ? -7.366 6.942 -0.454 1.00 97.25 193 GLY A O 1
ATOM 1542 N N . ILE A 1 194 ? -6.157 8.429 -1.644 1.00 96.81 194 ILE A N 1
ATOM 1543 C CA . ILE A 1 194 ? -5.261 7.486 -2.303 1.00 96.81 194 ILE A CA 1
ATOM 1544 C C . ILE A 1 194 ? -3.849 8.070 -2.301 1.00 96.81 194 ILE A C 1
ATOM 1546 O O . ILE A 1 194 ? -3.674 9.275 -2.471 1.00 96.81 194 ILE A O 1
ATOM 1550 N N . TYR A 1 195 ? -2.853 7.230 -2.041 1.00 96.19 195 TYR A N 1
ATOM 1551 C CA . TYR A 1 195 ? -1.455 7.640 -2.041 1.00 96.19 195 TYR A CA 1
ATOM 1552 C C . TYR A 1 195 ? -0.548 6.486 -2.461 1.00 96.19 195 TYR A C 1
ATOM 1554 O O . TYR A 1 195 ? -0.536 5.442 -1.802 1.00 96.19 195 TYR A O 1
ATOM 1562 N N . ASP A 1 196 ? 0.211 6.678 -3.536 1.00 90.25 196 ASP A N 1
ATOM 1563 C CA . ASP A 1 196 ? 1.082 5.666 -4.141 1.00 90.25 196 ASP A CA 1
ATOM 1564 C C . ASP A 1 196 ? 2.487 6.156 -4.539 1.00 90.25 196 ASP A C 1
ATOM 1566 O O . ASP A 1 196 ? 3.341 5.351 -4.920 1.00 90.25 196 ASP A O 1
ATOM 1570 N N . GLY A 1 197 ? 2.756 7.457 -4.427 1.00 80.88 197 GLY A N 1
ATOM 1571 C CA . GLY A 1 197 ? 3.979 8.076 -4.936 1.00 80.88 197 GLY A CA 1
ATOM 1572 C C . GLY A 1 197 ? 4.830 8.704 -3.845 1.00 80.88 197 GLY A C 1
ATOM 1573 O O . GLY A 1 197 ? 4.307 9.373 -2.967 1.00 80.88 197 GLY A O 1
ATOM 1574 N N . ILE A 1 198 ? 6.152 8.536 -3.913 1.00 78.31 198 ILE A N 1
ATOM 1575 C CA . ILE A 1 198 ? 7.099 9.277 -3.071 1.00 78.31 198 ILE A CA 1
ATOM 1576 C C . ILE A 1 198 ? 8.079 9.994 -3.981 1.00 78.31 198 ILE A C 1
ATOM 1578 O O . ILE A 1 198 ? 8.855 9.345 -4.684 1.00 78.31 198 ILE A O 1
ATOM 1582 N N . ASP A 1 199 ? 8.063 11.321 -3.917 1.00 82.19 199 ASP A N 1
ATOM 1583 C CA . ASP A 1 199 ? 8.980 12.157 -4.674 1.00 82.19 199 ASP A CA 1
ATOM 1584 C C . ASP A 1 199 ? 10.357 12.145 -4.013 1.00 82.19 199 ASP A C 1
ATOM 1586 O O . ASP A 1 199 ? 10.566 12.653 -2.903 1.00 82.19 199 ASP A O 1
ATOM 1590 N N . LEU A 1 200 ? 11.307 11.518 -4.704 1.00 88.44 200 LEU A N 1
ATOM 1591 C CA . LEU A 1 200 ? 12.714 11.559 -4.339 1.00 88.44 200 LEU A CA 1
ATOM 1592 C C . LEU A 1 200 ? 13.417 12.689 -5.067 1.00 88.44 200 LEU A C 1
ATOM 1594 O O . LEU A 1 200 ? 13.138 12.980 -6.230 1.00 88.44 200 LEU A O 1
ATOM 1598 N N . ASP A 1 201 ? 14.378 13.286 -4.374 1.00 90.88 201 ASP A N 1
ATOM 1599 C CA . ASP A 1 201 ? 15.297 14.217 -5.002 1.00 90.88 201 ASP A CA 1
ATOM 1600 C C . ASP A 1 201 ? 16.137 13.506 -6.070 1.00 90.88 201 ASP A C 1
ATOM 1602 O O . ASP A 1 201 ? 16.359 12.292 -6.029 1.00 90.88 201 ASP A O 1
ATOM 1606 N N . GLU A 1 202 ? 16.669 14.281 -7.014 1.00 90.69 202 GLU A N 1
ATOM 1607 C CA . GLU A 1 202 ? 17.566 13.754 -8.038 1.00 90.69 202 GLU A CA 1
ATOM 1608 C C . GLU A 1 202 ? 18.734 12.973 -7.405 1.00 90.69 202 GLU A C 1
ATOM 1610 O O . GLU A 1 202 ? 19.491 13.490 -6.579 1.00 90.69 202 GLU A O 1
ATOM 1615 N N . GLY A 1 203 ? 18.869 11.703 -7.794 1.00 89.00 203 GLY A N 1
ATOM 1616 C CA . GLY A 1 203 ? 19.913 10.801 -7.305 1.00 89.00 203 GLY A CA 1
ATOM 1617 C C . GLY A 1 203 ? 19.645 10.148 -5.944 1.00 89.00 203 GLY A C 1
ATOM 1618 O O . GLY A 1 203 ? 20.440 9.301 -5.538 1.00 89.00 203 GLY A O 1
ATOM 1619 N N . GLN A 1 204 ? 18.549 10.484 -5.259 1.00 92.31 204 GLN A N 1
ATOM 1620 C CA . GLN A 1 204 ? 18.148 9.822 -4.017 1.00 92.31 204 GLN A CA 1
ATOM 1621 C C . GLN A 1 204 ? 17.540 8.445 -4.326 1.00 92.31 204 GLN A C 1
ATOM 1623 O O . GLN A 1 204 ? 16.725 8.276 -5.235 1.00 92.31 204 GLN A O 1
ATOM 1628 N N . LEU A 1 205 ? 17.954 7.435 -3.566 1.00 90.88 205 LEU A N 1
ATOM 1629 C CA . LEU A 1 205 ? 17.466 6.064 -3.672 1.00 90.88 205 LEU A CA 1
ATOM 1630 C C . LEU A 1 205 ? 16.402 5.782 -2.603 1.00 90.88 205 LEU A C 1
ATOM 1632 O O . LEU A 1 205 ? 16.470 6.334 -1.508 1.00 90.88 205 LEU A O 1
ATOM 1636 N N . PRO A 1 206 ? 15.485 4.820 -2.823 1.00 90.56 206 PRO A N 1
ATOM 1637 C CA . PRO A 1 206 ? 14.505 4.435 -1.799 1.00 90.56 206 PRO A CA 1
ATOM 1638 C C . PRO A 1 206 ? 15.119 3.833 -0.524 1.00 90.56 206 PRO A C 1
ATOM 1640 O O . PRO A 1 206 ? 14.447 3.662 0.491 1.00 90.56 206 PRO A O 1
ATOM 1643 N N . SER A 1 207 ? 16.386 3.421 -0.592 1.00 90.44 207 SER A N 1
ATOM 1644 C CA . SER A 1 207 ? 17.157 2.959 0.563 1.00 90.44 207 SER A CA 1
ATOM 1645 C C . SER A 1 207 ? 17.639 4.100 1.455 1.00 90.44 207 SER A C 1
ATOM 1647 O O . SER A 1 207 ? 17.974 3.846 2.613 1.00 90.44 207 SER A O 1
ATOM 1649 N N . ASP A 1 208 ? 17.693 5.320 0.924 1.00 91.81 208 ASP A N 1
ATOM 1650 C CA . ASP A 1 208 ? 18.254 6.471 1.614 1.00 91.81 208 ASP A CA 1
ATOM 1651 C C . ASP A 1 208 ? 17.311 6.961 2.721 1.00 91.81 208 ASP A C 1
ATOM 1653 O O . ASP A 1 208 ? 16.150 6.550 2.855 1.00 91.81 208 ASP A O 1
ATOM 1657 N N . GLU A 1 209 ? 17.833 7.821 3.589 1.00 91.25 209 GLU A N 1
ATOM 1658 C CA . GLU A 1 209 ? 16.987 8.520 4.547 1.00 91.25 209 GLU A CA 1
ATOM 1659 C C . GLU A 1 209 ? 16.215 9.637 3.845 1.00 91.25 209 GLU A C 1
ATOM 1661 O O . GLU A 1 209 ? 16.760 10.381 3.025 1.00 91.25 209 GLU A O 1
ATOM 1666 N N . LEU A 1 210 ? 14.929 9.742 4.178 1.00 92.25 210 LEU A N 1
ATOM 1667 C CA . LEU A 1 210 ? 14.099 10.852 3.735 1.00 92.25 210 LEU A CA 1
ATOM 1668 C C . LEU A 1 210 ? 14.485 12.112 4.506 1.00 92.25 210 LEU A C 1
ATOM 1670 O O . LEU A 1 210 ? 14.779 12.062 5.703 1.00 92.25 210 LEU A O 1
ATOM 1674 N N . LYS A 1 211 ? 14.441 13.258 3.829 1.00 93.25 211 LYS A N 1
ATOM 1675 C CA . LYS A 1 211 ? 14.527 14.561 4.490 1.00 93.25 211 LYS A CA 1
ATOM 1676 C C . LYS A 1 211 ? 13.302 14.769 5.377 1.00 93.25 211 LYS A C 1
ATOM 1678 O O . LYS A 1 211 ? 12.214 14.283 5.074 1.00 93.25 211 LYS A O 1
ATOM 1683 N N . GLU A 1 212 ? 13.454 15.587 6.415 1.00 93.31 212 GLU A N 1
ATOM 1684 C CA . GLU A 1 212 ? 12.344 15.953 7.307 1.00 93.31 212 GLU A CA 1
ATOM 1685 C C . GLU A 1 212 ? 11.147 16.548 6.551 1.00 93.31 212 GLU A C 1
ATOM 1687 O O . GLU A 1 212 ? 10.003 16.267 6.897 1.00 93.31 212 GLU A O 1
ATOM 1692 N N . SER A 1 213 ? 11.387 17.321 5.484 1.00 93.06 213 SER A N 1
ATOM 1693 C CA . SER A 1 213 ? 10.317 17.874 4.646 1.00 93.06 213 SER A CA 1
ATOM 1694 C C . SER A 1 213 ? 9.530 16.787 3.914 1.00 93.06 213 SER A C 1
ATOM 1696 O O . SER A 1 213 ? 8.307 16.793 3.983 1.00 93.06 213 SER A O 1
ATOM 1698 N N . GLN A 1 214 ? 10.226 15.829 3.288 1.00 93.94 214 GLN A N 1
ATOM 1699 C CA . GLN A 1 214 ? 9.599 14.684 2.620 1.00 93.94 214 GLN A CA 1
ATOM 1700 C C . GLN A 1 214 ? 8.804 13.860 3.634 1.00 93.94 214 GLN A C 1
ATOM 1702 O O . GLN A 1 214 ? 7.649 13.527 3.407 1.00 93.94 214 GLN A O 1
ATOM 1707 N N . ARG A 1 215 ? 9.395 13.577 4.802 1.00 94.00 215 ARG A N 1
ATOM 1708 C CA . ARG A 1 215 ? 8.716 12.843 5.873 1.00 94.00 215 ARG A CA 1
ATOM 1709 C C . ARG A 1 215 ? 7.435 13.547 6.326 1.00 94.00 215 ARG A C 1
ATOM 1711 O O . ARG A 1 215 ? 6.393 12.903 6.404 1.00 94.00 215 ARG A O 1
ATOM 1718 N N . SER A 1 216 ? 7.525 14.848 6.601 1.00 93.19 216 SER A N 1
ATOM 1719 C CA . SER A 1 216 ? 6.405 15.660 7.089 1.00 93.19 216 SER A CA 1
ATOM 1720 C C . SER A 1 216 ? 5.272 15.738 6.068 1.00 93.19 216 SER A C 1
ATOM 1722 O O . SER A 1 216 ? 4.105 15.670 6.437 1.00 93.19 216 SER A O 1
ATOM 1724 N N . GLU A 1 217 ? 5.597 15.855 4.782 1.00 94.00 217 GLU A N 1
ATOM 1725 C CA . GLU A 1 217 ? 4.605 15.871 3.706 1.00 94.00 217 GLU A CA 1
ATOM 1726 C C . GLU A 1 217 ? 3.801 14.566 3.661 1.00 94.00 217 GLU A C 1
ATOM 1728 O O . GLU A 1 217 ? 2.570 14.592 3.682 1.00 94.00 217 GLU A O 1
ATOM 1733 N N . ILE A 1 218 ? 4.489 13.423 3.713 1.00 94.94 218 ILE A N 1
ATOM 1734 C CA . ILE A 1 218 ? 3.859 12.095 3.727 1.00 94.94 218 ILE A CA 1
ATOM 1735 C C . ILE A 1 218 ? 2.994 11.909 4.980 1.00 94.94 218 ILE A C 1
ATOM 1737 O O . ILE A 1 218 ? 1.874 11.401 4.907 1.00 94.94 218 ILE A O 1
ATOM 1741 N N . GLU A 1 219 ? 3.490 12.338 6.141 1.00 94.50 219 GLU A N 1
ATOM 1742 C CA . GLU A 1 219 ? 2.7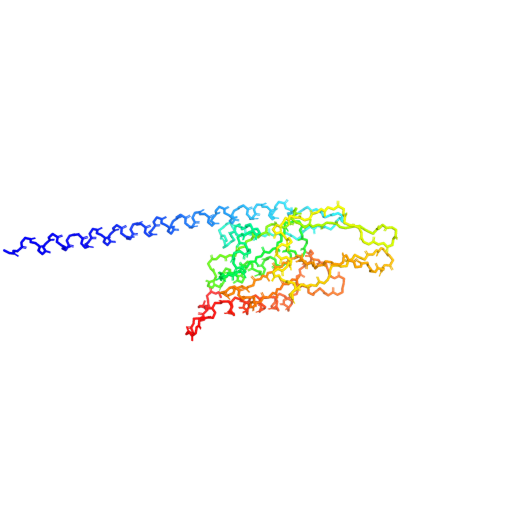51 12.272 7.403 1.00 94.50 219 GLU A CA 1
ATOM 1743 C C . GLU A 1 219 ? 1.462 13.107 7.360 1.00 94.50 219 GLU A C 1
ATOM 1745 O O . GLU A 1 219 ? 0.409 12.636 7.801 1.00 94.50 219 GLU A O 1
ATOM 1750 N N . VAL A 1 220 ? 1.511 14.312 6.781 1.00 94.69 220 VAL A N 1
ATOM 1751 C CA . VAL A 1 220 ? 0.331 15.167 6.577 1.00 94.69 220 VAL A CA 1
ATOM 1752 C C . VAL A 1 220 ? -0.668 14.498 5.636 1.00 94.69 220 VAL A C 1
ATOM 1754 O O . VAL A 1 220 ? -1.864 14.497 5.932 1.00 94.69 220 VAL A O 1
ATOM 1757 N N . ILE A 1 221 ? -0.205 13.887 4.542 1.00 96.25 221 ILE A N 1
ATOM 1758 C CA . ILE A 1 221 ? -1.070 13.151 3.611 1.00 96.25 221 ILE A CA 1
ATOM 1759 C C . ILE A 1 221 ? -1.800 12.021 4.343 1.00 96.25 221 ILE A C 1
ATOM 1761 O O . ILE A 1 221 ? -3.031 11.982 4.324 1.00 96.25 221 ILE A O 1
ATOM 1765 N N . PHE A 1 222 ? -1.084 11.150 5.060 1.00 96.25 222 PHE A N 1
ATOM 1766 C CA . PHE A 1 222 ? -1.719 10.054 5.799 1.00 96.25 222 PHE A CA 1
ATOM 1767 C C . PHE A 1 222 ? -2.659 10.540 6.898 1.00 96.25 222 PHE A C 1
ATOM 1769 O O . PHE A 1 222 ? -3.740 9.974 7.074 1.00 96.25 222 PHE A O 1
ATOM 1776 N N . SER A 1 223 ? -2.292 11.605 7.605 1.00 94.94 223 SER A N 1
ATOM 1777 C CA . SER A 1 223 ? -3.145 12.205 8.633 1.00 94.94 223 SER A CA 1
ATOM 1778 C C . SER A 1 223 ? -4.446 12.741 8.035 1.00 94.94 223 SER A C 1
ATOM 1780 O O . SER A 1 223 ? -5.524 12.493 8.578 1.00 94.94 223 SER A O 1
ATOM 1782 N N . ASN A 1 224 ? -4.375 13.403 6.876 1.00 95.12 224 ASN A N 1
ATOM 1783 C CA . ASN A 1 224 ? -5.550 13.887 6.154 1.00 95.12 224 ASN A CA 1
ATOM 1784 C C . ASN A 1 224 ? -6.424 12.732 5.660 1.00 95.12 224 ASN A C 1
ATOM 1786 O O . ASN A 1 224 ? -7.628 12.750 5.894 1.00 95.12 224 ASN A O 1
ATOM 1790 N N . MET A 1 225 ? -5.832 11.696 5.061 1.00 96.25 225 MET A N 1
ATOM 1791 C CA . MET A 1 225 ? -6.558 10.496 4.627 1.00 96.25 225 MET A CA 1
ATOM 1792 C C . MET A 1 225 ? -7.322 9.843 5.788 1.00 96.25 225 MET A C 1
ATOM 1794 O O . MET A 1 225 ? -8.502 9.512 5.663 1.00 96.25 225 MET A O 1
ATOM 1798 N N . ILE A 1 226 ? -6.670 9.689 6.945 1.00 94.94 226 ILE A N 1
ATOM 1799 C CA . ILE A 1 226 ? -7.291 9.141 8.157 1.00 94.94 226 ILE A CA 1
ATOM 1800 C C . ILE A 1 226 ? -8.397 10.064 8.675 1.00 94.94 226 ILE A C 1
ATOM 1802 O O . ILE A 1 226 ? -9.455 9.582 9.086 1.00 94.94 226 ILE A O 1
ATOM 1806 N N . SER A 1 227 ? -8.182 11.378 8.643 1.00 92.44 227 SER A N 1
ATOM 1807 C CA . SER A 1 227 ? -9.185 12.367 9.034 1.00 92.44 227 SER A CA 1
ATOM 1808 C C . SER A 1 227 ? -10.425 12.268 8.145 1.00 92.44 227 SER A C 1
ATOM 1810 O O . SER A 1 227 ? -11.516 12.040 8.659 1.00 92.44 227 SER A O 1
ATOM 1812 N N . GLU A 1 228 ? -10.281 12.323 6.816 1.00 93.62 228 GLU A N 1
ATOM 1813 C CA . GLU A 1 228 ? -11.407 12.196 5.877 1.00 93.62 228 GLU A CA 1
ATOM 1814 C C . GLU A 1 228 ? -12.191 10.896 6.085 1.00 93.62 228 GLU A C 1
ATOM 1816 O O . GLU A 1 228 ? -13.425 10.906 6.143 1.00 93.62 228 GLU A O 1
ATOM 1821 N N . MET A 1 229 ? -11.470 9.790 6.284 1.00 94.00 229 MET A N 1
ATOM 1822 C CA . MET A 1 229 ? -12.044 8.474 6.549 1.00 94.00 229 MET A CA 1
ATOM 1823 C C . MET A 1 229 ? -12.851 8.423 7.848 1.00 94.00 229 MET A C 1
ATOM 1825 O O . MET A 1 229 ? -13.913 7.801 7.892 1.00 94.00 229 MET A O 1
ATOM 1829 N N . THR A 1 230 ? -12.356 9.060 8.910 1.00 88.75 230 THR A N 1
ATOM 1830 C CA . THR A 1 230 ? -12.954 8.992 10.254 1.00 88.75 230 THR A CA 1
ATOM 1831 C C . THR A 1 230 ? -13.928 10.129 10.556 1.00 88.75 230 THR A C 1
ATOM 1833 O O . THR A 1 230 ? -14.643 10.051 11.556 1.00 88.75 230 THR A O 1
ATOM 1836 N N . LYS A 1 231 ? -14.027 11.149 9.689 1.00 83.88 231 LYS A N 1
ATOM 1837 C CA . LYS A 1 231 ? -15.009 12.237 9.805 1.00 83.88 231 LYS A CA 1
ATOM 1838 C C . LYS A 1 231 ? -16.414 11.677 10.013 1.00 83.88 231 LYS A C 1
ATOM 1840 O O . LYS A 1 231 ? -17.019 11.119 9.100 1.00 83.88 231 LYS A O 1
ATOM 1845 N N . THR A 1 232 ? -16.966 11.878 11.195 1.00 69.06 232 THR A N 1
ATOM 1846 C CA . THR A 1 232 ? -18.402 11.740 11.443 1.00 69.06 232 THR A CA 1
ATOM 1847 C C . THR A 1 232 ? -19.068 13.102 11.242 1.00 69.06 232 THR A C 1
ATOM 1849 O O . THR A 1 232 ? -18.398 14.134 11.336 1.00 69.06 232 THR A O 1
ATOM 1852 N N . ASP A 1 233 ? -20.376 13.126 10.969 1.00 60.03 233 ASP A N 1
ATOM 1853 C CA . ASP A 1 233 ? -21.142 14.382 10.844 1.00 60.03 233 ASP A CA 1
ATOM 1854 C C . ASP A 1 233 ? -21.090 15.239 12.131 1.00 60.03 233 ASP A C 1
ATOM 1856 O O . ASP A 1 233 ? -21.338 16.442 12.087 1.00 60.03 233 ASP A O 1
ATOM 1860 N N . ASP A 1 234 ? -20.662 14.648 13.254 1.00 48.94 234 ASP A N 1
ATOM 1861 C CA . ASP A 1 234 ? -20.394 15.311 14.526 1.00 48.94 234 ASP A CA 1
ATOM 1862 C C . ASP A 1 234 ? -18.940 15.088 14.980 1.00 48.94 234 ASP A C 1
ATOM 1864 O O . ASP A 1 234 ? -18.628 14.082 15.608 1.00 48.94 234 ASP A O 1
ATOM 1868 N N . LYS A 1 235 ? -18.062 16.061 14.688 1.00 45.31 235 LYS A N 1
ATOM 1869 C CA . LYS A 1 235 ? -16.761 16.346 15.346 1.00 45.31 235 LYS A CA 1
ATOM 1870 C C . LYS A 1 235 ? -16.206 15.227 16.258 1.00 45.31 235 LYS A C 1
ATOM 1872 O O . LYS A 1 235 ? -16.120 15.393 17.473 1.00 45.31 235 LYS A O 1
ATOM 1877 N N . TYR A 1 236 ? -15.724 14.140 15.669 1.00 44.66 236 TYR A N 1
ATOM 1878 C CA . TYR A 1 236 ? -14.707 13.299 16.296 1.00 44.66 236 TYR A CA 1
ATOM 1879 C C . TYR A 1 236 ? -13.391 13.552 15.569 1.00 44.66 236 TYR A C 1
ATOM 1881 O O . TYR A 1 236 ? -13.113 12.983 14.520 1.00 44.66 236 TYR A O 1
ATOM 1889 N N . VAL A 1 237 ? -12.619 14.490 16.112 1.00 52.28 237 VAL A N 1
ATOM 1890 C CA . VAL A 1 237 ? -11.191 14.623 15.817 1.00 52.28 237 VAL A CA 1
ATOM 1891 C C . VAL A 1 237 ? -10.524 13.477 16.577 1.00 52.28 237 VAL A C 1
ATOM 1893 O O . VAL A 1 237 ? -10.854 13.280 17.748 1.00 52.28 237 VAL A O 1
ATOM 1896 N N . CYS A 1 238 ? -9.658 12.682 15.936 1.00 57.69 238 CYS A N 1
ATOM 1897 C CA . CYS A 1 238 ? -8.819 11.745 16.685 1.00 57.69 238 CYS A CA 1
ATOM 1898 C C . CYS A 1 238 ? -8.115 12.561 17.784 1.00 57.69 238 CYS A C 1
ATOM 1900 O O . CYS A 1 238 ? -7.455 13.541 17.446 1.00 57.69 238 CYS A O 1
ATOM 1902 N N . ASP A 1 239 ? -8.295 12.218 19.067 1.00 52.81 239 ASP A N 1
ATOM 1903 C CA . ASP A 1 239 ? -7.560 12.884 20.149 1.00 52.81 239 ASP A CA 1
ATOM 1904 C C . ASP A 1 239 ? -6.071 12.844 19.781 1.00 52.81 239 ASP A C 1
ATOM 1906 O O . ASP A 1 239 ? -5.524 11.761 19.559 1.00 52.81 239 ASP A O 1
ATOM 1910 N N . GLU A 1 240 ? -5.457 14.023 19.642 1.00 48.78 240 GLU A N 1
ATOM 1911 C CA . GLU A 1 240 ? -4.039 14.224 19.332 1.00 48.78 240 GLU A CA 1
ATOM 1912 C C . GLU A 1 240 ? -3.184 13.627 20.456 1.00 48.78 240 GLU A C 1
ATOM 1914 O O . GLU A 1 240 ? -2.698 14.342 21.328 1.00 48.78 240 GLU A O 1
ATOM 1919 N N . HIS A 1 241 ? -3.053 12.306 20.518 1.00 40.84 241 HIS A N 1
ATOM 1920 C CA . HIS A 1 241 ? -2.145 11.619 21.430 1.00 40.84 241 HIS A CA 1
ATOM 1921 C C . HIS A 1 241 ? -1.191 10.722 20.639 1.00 40.84 241 HIS A C 1
ATOM 1923 O O . HIS A 1 241 ? -1.147 9.504 20.811 1.00 40.84 241 HIS A O 1
ATOM 1929 N N . CYS A 1 242 ? -0.404 11.393 19.800 1.00 52.53 242 CYS A N 1
ATOM 1930 C CA . CYS A 1 242 ? 1.054 11.437 19.878 1.00 52.53 242 CYS A CA 1
ATOM 1931 C C . CYS A 1 242 ? 1.479 12.911 19.743 1.00 52.53 242 CYS A C 1
ATOM 1933 O O . CYS A 1 242 ? 2.449 13.278 20.431 1.00 52.53 242 CYS A O 1
#

Secondary structure (DSSP, 8-state):
--HHHHHHHHHHHHHHHHHHHHHHHHHHHHHHHHHHHHHHHHHHHHTTTT-B-TTSPBPPP----SS-SEEE--HHHHHHHHHH--EEEEEE-TT-HHHHHHHHHHHHHHHTSS-S-EEEEE-TTTS-EEEEETTEEEEEEPPPHHHHHHHHHTTTTSEEEEEE-TT--EEEEEEEE--SSEEEEEETTEEEEEE----PPTT--TTSPPPHHHHHHHHHHHHHHHHHHH--SS--PPP---